Protein AF-A0A950RND6-F1 (afdb_monomer)

Foldseek 3Di:
DDDDDDDDDDDDDDDDDDPPVVVVVVVVPPDPPPPPLPPLDLVSVLVCLVPPVPVVVVVLPPPVCLVVLLVSLLVLLLVLQLVLLLLLLVLVVLDDLLLADPVVSVVCVPPSVVSSVVSSCCSNVVVVVCLVVVLVVVVVVCVVVVHPDDSSSVSNLLSSLSSSLSSVSVVCVVVLSVVLVVCSVVVHDSPVSSVSSVCSVCSSVVSSVVSVVVSVVSVD

Radius of gyration: 26.36 Å; Cα contacts (8 Å, |Δi|>4): 141; chains: 1; bounding box: 75×64×62 Å

pLDDT: mean 85.42, std 13.28, range [48.09, 97.81]

Secondary structure (DSSP, 8-state):
----PPPP-------S--HHHHHHHHHTTS--------TTSHHHHHHHHHH-HHHHHHHHH-HHHHHHHHHHHHHHHHHHHHHHHHHHHHHHHHS-GGGS-HHHHHHHHH-HHHHHHHHHHHHHHHHHHHHHHHHHHHHHHHHHTT----HHHHHHHHHHHHHHHHHHHHHHHHHHHHHHHHHHHTT--HHHHHHHHHHHHHHHHHHHHHHHHHHHHHH-

Nearest PDB structures (foldseek):
  7xge-assembly3_E  TM=3.833E-01  e=5.023E-01  synthetic construct
  6e7e-assembly1_A  TM=3.064E-01  e=8.348E+00  Chlamydia trachomatis

Sequence (220 aa):
MATLSIEPLGQPGSNGQEPVLEALAAEEAADRPEVLADEHSVLGLTELLLKNPRRLDVLGRDTNRQAELIPRFLAIALAGFSIFALVLVLILQSAPEATLPEFLRQAWSGHRAWSAVSLWLAYTLGLVAATGVCLPSFYFYGLLAGVKISVLQVATNILKGKAATAVMLMGILPVYVVFVVGLIVFHAEDTTLQGVLFMGLVLPFWAGLWGVQSIYAGFL

Structure (mmCIF, N/CA/C/O backbone):
data_AF-A0A950RND6-F1
#
_entry.id   AF-A0A950RND6-F1
#
loop_
_atom_site.group_PDB
_atom_site.id
_atom_site.type_symbol
_atom_site.label_atom_id
_atom_site.label_alt_id
_atom_site.label_comp_id
_atom_site.label_asym_id
_atom_site.label_entity_id
_atom_site.label_seq_id
_atom_site.pdbx_PDB_ins_code
_atom_site.Cartn_x
_atom_site.Cartn_y
_atom_site.Cartn_z
_atom_site.occupancy
_atom_site.B_iso_or_equiv
_atom_site.auth_seq_id
_atom_site.auth_comp_id
_atom_site.auth_asym_id
_atom_site.auth_atom_id
_atom_site.pdbx_PDB_model_num
ATOM 1 N N . MET A 1 1 ? -57.325 -37.855 31.634 1.00 48.09 1 MET A N 1
ATOM 2 C CA . MET A 1 1 ? -56.360 -37.799 32.752 1.00 48.09 1 MET A CA 1
ATOM 3 C C . MET A 1 1 ? -55.485 -39.034 32.655 1.00 48.09 1 MET A C 1
ATOM 5 O O . MET A 1 1 ? -55.946 -40.111 32.996 1.00 48.09 1 MET A O 1
ATOM 9 N N . ALA A 1 2 ? -54.293 -38.889 32.080 1.00 49.69 2 ALA A N 1
ATOM 10 C CA . ALA A 1 2 ? -53.315 -39.960 31.927 1.00 49.69 2 ALA A CA 1
ATOM 11 C C . ALA A 1 2 ? -52.031 -39.509 32.629 1.00 49.69 2 ALA A C 1
ATOM 13 O O . ALA A 1 2 ? -51.481 -38.457 32.306 1.00 49.69 2 ALA A O 1
ATOM 14 N N . THR A 1 3 ? -51.627 -40.262 33.645 1.00 61.59 3 THR A N 1
ATOM 15 C CA . THR A 1 3 ? -50.420 -40.067 34.449 1.00 61.59 3 THR A CA 1
ATOM 16 C C . THR A 1 3 ? -49.224 -40.674 33.720 1.00 61.59 3 THR A C 1
ATOM 18 O O . THR A 1 3 ? -49.156 -41.891 33.560 1.00 61.59 3 THR A O 1
ATOM 21 N N . LEU A 1 4 ? -48.300 -39.826 33.265 1.00 57.91 4 LEU A N 1
ATOM 22 C CA . LEU A 1 4 ? -46.998 -40.223 32.725 1.00 57.91 4 LEU A CA 1
ATOM 23 C C . LEU A 1 4 ? -46.011 -40.418 33.883 1.00 57.91 4 LEU A C 1
ATOM 25 O O . LEU A 1 4 ? -45.663 -39.459 34.571 1.00 57.91 4 LEU A O 1
ATOM 29 N N . SER A 1 5 ? -45.587 -41.666 34.091 1.00 62.66 5 SER A N 1
ATOM 30 C CA . SER A 1 5 ? -44.491 -42.043 34.987 1.00 62.66 5 SER A CA 1
ATOM 31 C C . SER A 1 5 ? -43.148 -41.667 34.366 1.00 62.66 5 SER A C 1
ATOM 33 O O . SER A 1 5 ? -42.865 -42.031 33.227 1.00 62.66 5 SER A O 1
ATOM 35 N N . ILE A 1 6 ? -42.324 -40.954 35.131 1.00 68.19 6 ILE A N 1
ATOM 36 C CA . ILE A 1 6 ? -40.924 -40.665 34.814 1.00 68.19 6 ILE A CA 1
ATOM 37 C C . ILE A 1 6 ? -40.077 -41.792 35.413 1.00 68.19 6 ILE A C 1
ATOM 39 O O . ILE A 1 6 ? -40.064 -41.979 36.629 1.00 68.19 6 ILE A O 1
ATOM 43 N N . GLU A 1 7 ? -39.394 -42.538 34.552 1.00 68.94 7 GLU A N 1
ATOM 44 C CA . GLU A 1 7 ? -38.450 -43.598 34.908 1.00 68.94 7 GLU A CA 1
ATOM 45 C C . GLU A 1 7 ? -37.040 -42.999 35.052 1.00 68.94 7 GLU A C 1
ATOM 47 O O . GLU A 1 7 ? -36.571 -42.338 34.118 1.00 68.94 7 GLU A O 1
ATOM 52 N N . PRO A 1 8 ? -36.360 -43.154 36.203 1.00 70.25 8 PRO A N 1
ATOM 53 C CA . PRO A 1 8 ? -35.001 -42.675 36.368 1.00 70.25 8 PRO A CA 1
ATOM 54 C C . PRO A 1 8 ? -33.971 -43.791 36.136 1.00 70.25 8 PRO A C 1
ATOM 56 O O . PRO A 1 8 ? -34.220 -44.961 36.407 1.00 70.25 8 PRO A O 1
ATOM 59 N N . LEU A 1 9 ? -32.763 -43.344 35.785 1.00 55.19 9 LEU A N 1
ATOM 60 C CA . LEU A 1 9 ? -31.466 -44.017 35.934 1.00 55.19 9 LEU A CA 1
ATOM 61 C C . LEU A 1 9 ? -31.067 -45.103 34.923 1.00 55.19 9 LEU A C 1
ATOM 63 O O . LEU A 1 9 ? -31.416 -46.272 35.018 1.00 55.19 9 LEU A O 1
ATOM 67 N N . GLY A 1 10 ? -30.096 -44.711 34.099 1.00 56.78 10 GLY A N 1
ATOM 68 C CA . GLY A 1 10 ? -29.047 -45.590 33.600 1.00 56.78 10 GLY A CA 1
ATOM 69 C C . GLY A 1 10 ? -27.807 -44.764 33.269 1.00 56.78 10 GLY A C 1
ATOM 70 O O . GLY A 1 10 ? -27.663 -44.323 32.136 1.00 56.78 10 GLY A O 1
ATOM 71 N N . GLN A 1 11 ? -26.942 -44.502 34.258 1.00 62.19 11 GLN A N 1
ATOM 72 C CA . GLN A 1 11 ? -25.598 -43.960 34.023 1.00 62.19 11 GLN A CA 1
ATOM 73 C C . GLN A 1 11 ? -24.667 -45.094 33.566 1.00 62.19 11 GLN A C 1
ATOM 75 O O . GLN A 1 11 ? -24.404 -46.000 34.362 1.00 62.19 11 GLN A O 1
ATOM 80 N N . PRO A 1 12 ? -24.11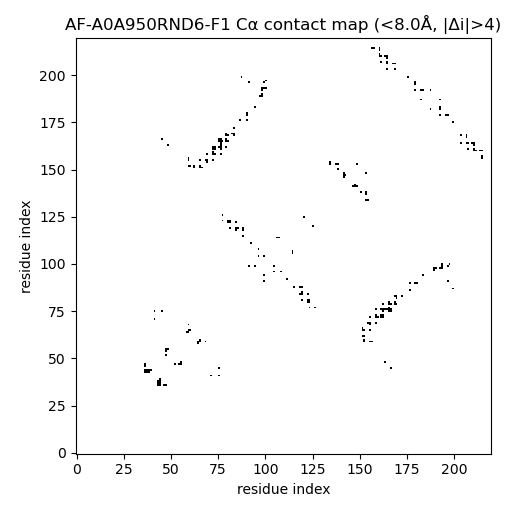8 -45.059 32.339 1.00 55.72 12 PRO A N 1
ATOM 81 C CA . PRO A 1 12 ? -23.059 -45.965 31.942 1.00 55.72 12 PRO A CA 1
ATOM 82 C C . PRO A 1 12 ? -21.700 -45.363 32.319 1.00 55.72 12 PRO A C 1
ATOM 84 O O . PRO A 1 12 ? -21.257 -44.376 31.743 1.00 55.72 12 PRO A O 1
ATOM 87 N N . GLY A 1 13 ? -21.059 -45.991 33.304 1.00 55.31 13 GLY A N 1
ATOM 88 C CA . GLY A 1 13 ? -19.626 -46.299 33.285 1.00 55.31 13 GLY A CA 1
ATOM 89 C C .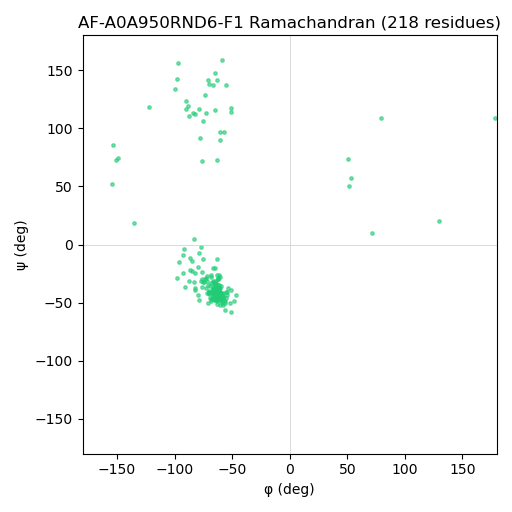 GLY A 1 13 ? -18.658 -45.167 32.947 1.00 55.31 13 GLY A C 1
ATOM 90 O O . GLY A 1 13 ? -18.016 -45.195 31.904 1.00 55.31 13 GLY A O 1
ATOM 91 N N . SER A 1 14 ? -18.463 -44.252 33.894 1.00 64.88 14 SER A N 1
ATOM 92 C CA . SER A 1 14 ? -17.170 -43.590 34.079 1.00 64.88 14 SER A CA 1
ATOM 93 C C . SER A 1 14 ? -16.211 -44.609 34.688 1.00 64.88 14 SER A C 1
ATOM 95 O O . SER A 1 14 ? -16.482 -45.073 35.792 1.00 64.88 14 SER A O 1
ATOM 97 N N . ASN A 1 15 ? -15.174 -45.020 33.952 1.00 61.88 15 ASN A N 1
ATOM 98 C CA . ASN A 1 15 ? -13.874 -45.458 34.479 1.00 61.88 15 ASN A CA 1
ATOM 99 C C . ASN A 1 15 ? -12.963 -45.904 33.322 1.00 61.88 15 ASN A C 1
ATOM 101 O O . ASN A 1 15 ? -13.143 -46.993 32.779 1.00 61.88 15 ASN A O 1
ATOM 105 N N . GLY A 1 16 ? -11.928 -45.110 33.015 1.00 59.44 16 GLY A N 1
ATOM 106 C CA . GLY A 1 16 ? -10.641 -45.714 32.651 1.00 59.44 16 GLY A CA 1
ATOM 107 C C . GLY A 1 16 ? -9.912 -45.275 31.382 1.00 59.44 16 GLY A C 1
ATOM 108 O O . GLY A 1 16 ? -9.066 -46.050 30.943 1.00 59.44 16 GLY A O 1
ATOM 109 N N . GLN A 1 17 ? -10.161 -44.101 30.780 1.00 54.06 17 GLN A N 1
ATOM 110 C CA . GLN A 1 17 ? -9.417 -43.755 29.555 1.00 54.06 17 GLN A CA 1
ATOM 111 C C . GLN A 1 17 ? -9.250 -42.258 29.232 1.00 54.06 17 GLN A C 1
ATOM 113 O O . GLN A 1 17 ? -9.497 -41.862 28.104 1.00 54.06 17 GLN A O 1
ATOM 118 N N . GLU A 1 18 ? -8.769 -41.426 30.167 1.00 56.59 18 GLU A N 1
ATOM 119 C CA . GLU A 1 18 ? -8.351 -40.040 29.838 1.00 56.59 18 GLU A CA 1
ATOM 120 C C . GLU A 1 18 ? -7.014 -39.507 30.428 1.00 56.59 18 GLU A C 1
ATOM 122 O O . GLU A 1 18 ? -6.794 -38.306 30.345 1.00 56.59 18 GLU A O 1
ATOM 127 N N . PRO A 1 19 ? -6.026 -40.286 30.928 1.00 54.91 19 PRO A N 1
ATOM 128 C CA . PRO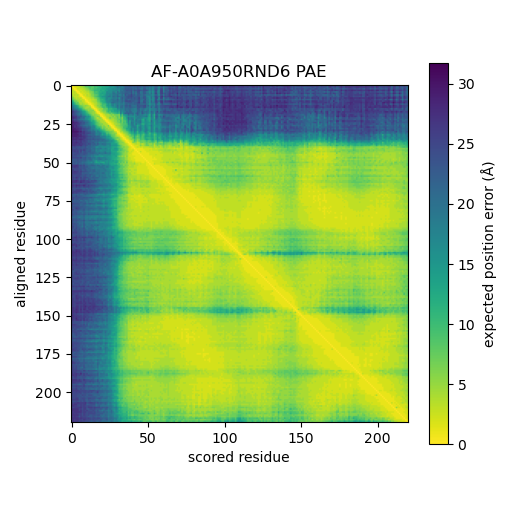 A 1 19 ? -4.777 -39.665 31.403 1.00 54.91 19 PRO A CA 1
ATOM 129 C C . PRO A 1 19 ? -3.789 -39.263 30.285 1.00 54.91 19 PRO A C 1
ATOM 131 O O . PRO A 1 19 ? -2.771 -38.640 30.571 1.00 54.91 19 PRO A O 1
ATOM 134 N N . VAL A 1 20 ? -4.040 -39.619 29.016 1.00 55.12 20 VAL A N 1
ATOM 135 C CA . VAL A 1 20 ? -3.089 -39.368 27.906 1.00 55.12 20 VAL A CA 1
ATOM 136 C C . VAL A 1 20 ? -3.436 -38.110 27.097 1.00 55.12 20 VAL A C 1
ATOM 138 O O . VAL A 1 20 ? -2.530 -37.451 26.592 1.00 55.12 20 VAL A O 1
ATOM 141 N N . LEU A 1 21 ? -4.717 -37.721 27.012 1.00 54.00 21 LEU A N 1
ATOM 142 C CA . LEU A 1 21 ? -5.105 -36.467 26.347 1.00 54.00 21 LEU A CA 1
ATOM 143 C C . LEU A 1 21 ? -4.765 -35.234 27.201 1.00 54.00 21 LEU A C 1
ATOM 145 O O . LEU A 1 21 ? -4.393 -34.196 26.661 1.00 54.00 21 LEU A O 1
ATOM 149 N N . GLU A 1 22 ? -4.826 -35.364 28.527 1.00 54.16 22 GLU A N 1
ATOM 150 C CA . GLU A 1 22 ? -4.510 -34.277 29.460 1.00 54.16 22 GLU A CA 1
ATOM 151 C C . GLU A 1 22 ? -2.998 -33.980 29.513 1.00 54.16 22 GLU A C 1
ATOM 153 O O . GLU A 1 22 ? -2.597 -32.823 29.621 1.00 54.16 22 GLU A O 1
ATOM 158 N N . ALA A 1 23 ? -2.144 -34.993 29.311 1.00 54.69 23 ALA A N 1
ATOM 159 C CA . ALA A 1 23 ? -0.691 -34.818 29.224 1.00 54.69 23 ALA A CA 1
ATOM 160 C C . ALA A 1 23 ? -0.243 -34.106 27.929 1.00 54.69 23 ALA A C 1
ATOM 162 O O . ALA A 1 23 ? 0.683 -33.300 27.970 1.00 54.69 23 ALA A O 1
ATOM 163 N N . LEU A 1 24 ? -0.925 -34.341 26.799 1.00 53.78 24 LEU A N 1
ATOM 164 C CA . LEU A 1 24 ? -0.647 -33.632 25.539 1.00 53.78 24 LEU A CA 1
ATOM 165 C C . LEU A 1 24 ? -1.186 -32.191 25.548 1.00 53.78 24 LEU A C 1
ATOM 167 O O . LEU A 1 24 ? -0.562 -31.306 24.969 1.00 53.78 24 LEU A O 1
ATOM 171 N N . ALA A 1 25 ? -2.297 -31.931 26.246 1.00 55.31 25 ALA A N 1
ATOM 172 C CA . ALA A 1 25 ? -2.820 -30.575 26.432 1.00 55.31 25 ALA A CA 1
ATOM 173 C C . ALA A 1 25 ? -1.975 -29.734 27.413 1.00 55.31 25 ALA A C 1
ATOM 175 O O . ALA A 1 25 ? -1.905 -28.513 27.276 1.00 55.31 25 ALA A O 1
ATOM 176 N N . ALA A 1 26 ? -1.314 -30.372 28.386 1.00 54.12 26 ALA A N 1
ATOM 177 C CA . ALA A 1 26 ? -0.467 -29.692 29.363 1.00 54.12 26 ALA A CA 1
ATOM 178 C C . ALA A 1 26 ? 0.912 -29.283 28.804 1.00 54.12 26 ALA A C 1
ATOM 180 O O . ALA A 1 26 ? 1.434 -28.242 29.203 1.00 54.12 26 ALA A O 1
ATOM 181 N N . GLU A 1 27 ? 1.492 -30.036 27.860 1.00 51.91 27 GLU A N 1
ATOM 182 C CA . GLU A 1 27 ? 2.765 -29.653 27.219 1.00 51.91 27 GLU A CA 1
ATOM 183 C C . GLU A 1 27 ? 2.616 -28.531 26.179 1.00 51.91 27 GLU A C 1
ATOM 185 O O . GLU A 1 27 ? 3.562 -27.777 25.958 1.00 51.91 27 GLU A O 1
ATOM 190 N N . GLU A 1 28 ? 1.435 -28.330 25.586 1.00 53.56 28 GLU A N 1
ATOM 191 C CA . GLU A 1 28 ? 1.217 -27.222 24.640 1.00 53.56 28 GLU A CA 1
ATOM 192 C C . GLU A 1 28 ? 1.079 -25.850 25.339 1.00 53.56 28 GLU A C 1
ATOM 194 O O . GLU A 1 28 ? 1.188 -24.800 24.700 1.00 53.56 28 GLU A O 1
ATOM 199 N N . ALA A 1 29 ? 0.915 -25.849 26.667 1.00 56.06 29 ALA A N 1
ATOM 200 C CA . ALA A 1 29 ? 0.921 -24.657 27.517 1.00 56.06 29 ALA A CA 1
ATOM 201 C C . ALA A 1 29 ? 2.312 -24.313 28.089 1.00 56.06 29 ALA A C 1
ATOM 203 O O . ALA A 1 29 ? 2.466 -23.281 28.748 1.00 56.06 29 ALA A O 1
ATOM 204 N N . ALA A 1 30 ? 3.330 -25.147 27.841 1.00 54.91 30 ALA A N 1
ATOM 205 C CA . ALA A 1 30 ? 4.691 -24.902 28.297 1.00 54.91 30 ALA A CA 1
ATOM 206 C C . ALA A 1 30 ? 5.384 -23.859 27.405 1.00 54.91 30 ALA A C 1
ATOM 208 O O . ALA A 1 30 ? 6.005 -24.166 26.389 1.00 54.91 30 ALA A O 1
ATOM 209 N N . ASP A 1 31 ? 5.252 -22.605 27.830 1.00 53.12 31 ASP A N 1
ATOM 210 C CA . ASP A 1 31 ? 6.318 -21.605 27.781 1.00 53.12 31 ASP A CA 1
ATOM 211 C C . ASP A 1 31 ? 6.962 -21.414 26.399 1.00 53.12 31 ASP A C 1
ATOM 213 O O . ASP A 1 31 ? 8.178 -21.498 26.211 1.00 53.12 31 ASP A O 1
ATOM 217 N N . ARG A 1 32 ? 6.140 -21.078 25.396 1.00 59.78 32 ARG A N 1
ATOM 218 C CA . ARG A 1 32 ? 6.680 -20.193 24.362 1.00 59.78 32 ARG A CA 1
ATOM 219 C C . ARG A 1 32 ? 6.960 -18.891 25.094 1.00 59.78 32 ARG A C 1
ATOM 221 O O . ARG A 1 32 ? 5.976 -18.309 25.551 1.00 59.78 32 ARG A O 1
ATOM 228 N N . PRO A 1 33 ? 8.225 -18.441 25.215 1.00 59.06 33 PRO A N 1
ATOM 229 C CA . PRO A 1 33 ? 8.503 -17.151 25.814 1.00 59.06 33 PRO A CA 1
ATOM 230 C C . PRO A 1 33 ? 7.594 -16.171 25.092 1.00 59.06 33 PRO A C 1
ATOM 232 O O . PRO A 1 33 ? 7.691 -16.026 23.866 1.00 59.06 33 PRO A O 1
ATOM 235 N N . GLU A 1 34 ? 6.636 -15.599 25.824 1.00 61.81 34 GLU A N 1
ATOM 236 C CA . GLU A 1 34 ? 5.863 -14.473 25.343 1.00 61.81 34 GLU A CA 1
ATOM 237 C C . GLU A 1 34 ? 6.910 -13.403 25.101 1.00 61.81 34 GLU A C 1
ATOM 239 O O . GLU A 1 34 ? 7.296 -12.650 25.993 1.00 61.81 34 GLU A O 1
ATOM 244 N N . VAL A 1 35 ? 7.444 -13.382 23.880 1.00 60.72 35 VAL A N 1
ATOM 245 C CA . VAL A 1 35 ? 8.099 -12.216 23.339 1.00 60.72 35 VAL A CA 1
ATOM 246 C C . VAL A 1 35 ? 6.999 -11.179 23.437 1.00 60.72 35 VAL A C 1
ATOM 248 O O . VAL A 1 35 ? 6.062 -11.175 22.634 1.00 60.72 35 VAL A O 1
ATOM 251 N N . LEU A 1 36 ? 7.055 -10.394 24.514 1.00 65.62 36 LEU A N 1
ATOM 252 C CA . LEU A 1 36 ? 6.296 -9.179 24.727 1.00 65.62 36 LEU A CA 1
ATOM 253 C C . LEU A 1 36 ? 6.768 -8.239 23.624 1.00 65.62 36 LEU A C 1
ATOM 255 O O . LEU A 1 36 ? 7.576 -7.342 23.849 1.00 65.62 36 LEU A O 1
ATOM 259 N N . ALA A 1 37 ? 6.343 -8.533 22.393 1.00 65.19 37 ALA A N 1
ATOM 260 C CA . ALA A 1 37 ? 6.462 -7.645 21.267 1.00 65.19 37 ALA A CA 1
ATOM 261 C C . ALA A 1 37 ? 5.868 -6.344 21.772 1.00 65.19 37 ALA A C 1
ATOM 263 O O . ALA A 1 37 ? 4.722 -6.330 22.222 1.00 65.19 37 ALA A O 1
ATOM 264 N N . ASP A 1 38 ? 6.698 -5.308 21.819 1.00 76.94 38 ASP A N 1
ATOM 265 C CA . ASP A 1 38 ? 6.330 -4.040 22.417 1.00 76.94 38 ASP A CA 1
ATOM 266 C C . ASP A 1 38 ? 5.119 -3.479 21.661 1.00 76.94 38 ASP A C 1
ATOM 268 O O . ASP A 1 38 ? 5.245 -2.892 20.584 1.00 76.94 38 ASP A O 1
ATOM 272 N N . GLU A 1 39 ? 3.924 -3.714 22.210 1.00 78.94 39 GLU A N 1
ATOM 273 C CA . GLU A 1 39 ? 2.637 -3.345 21.610 1.00 78.94 39 GLU A CA 1
ATOM 274 C C . GLU A 1 39 ? 2.495 -1.820 21.471 1.00 78.94 39 GLU A C 1
ATOM 276 O O . GLU A 1 39 ? 1.607 -1.329 20.767 1.00 78.94 39 GLU A O 1
ATOM 281 N N . HIS A 1 40 ? 3.382 -1.062 22.125 1.00 82.31 40 HIS A N 1
ATOM 282 C CA . HIS A 1 40 ? 3.442 0.392 22.058 1.00 82.31 40 HIS A CA 1
ATOM 283 C C . HIS A 1 40 ? 4.297 0.895 20.884 1.00 82.31 40 HIS A C 1
ATOM 285 O O . HIS A 1 40 ? 4.228 2.076 20.528 1.00 82.31 40 HIS A O 1
ATOM 291 N N . SER A 1 41 ? 5.057 0.015 20.229 1.00 89.00 41 SER A N 1
ATOM 292 C CA . SER A 1 41 ? 5.912 0.361 19.096 1.00 89.00 41 SER A CA 1
ATOM 293 C C . SER A 1 41 ? 5.248 0.056 17.750 1.00 89.00 41 SER A C 1
ATOM 295 O O . SER A 1 41 ? 4.588 -0.964 17.558 1.00 89.00 41 SER A O 1
ATOM 297 N N . VAL A 1 42 ? 5.470 0.928 16.762 1.00 88.94 42 VAL A N 1
ATOM 298 C CA . VAL A 1 42 ? 4.997 0.750 15.373 1.00 88.94 42 VAL A CA 1
ATOM 299 C C . VAL A 1 42 ? 5.573 -0.527 14.746 1.00 88.94 42 VAL A C 1
ATOM 301 O O . VAL A 1 42 ? 4.887 -1.230 13.999 1.00 88.94 42 VAL A O 1
ATOM 304 N N . LEU A 1 43 ? 6.825 -0.853 15.084 1.00 87.81 43 LEU A N 1
ATOM 305 C CA . LEU A 1 43 ? 7.481 -2.079 14.631 1.00 87.81 43 LEU A CA 1
ATOM 306 C C . LEU A 1 43 ? 6.875 -3.310 15.306 1.00 87.81 43 LEU A C 1
ATOM 308 O O . LEU A 1 43 ? 6.605 -4.287 14.616 1.00 87.81 43 LEU A O 1
ATOM 312 N N . GLY A 1 44 ? 6.570 -3.226 16.606 1.00 88.56 44 GLY A N 1
ATOM 313 C CA . GLY A 1 44 ? 5.870 -4.286 17.335 1.00 88.56 44 GLY A CA 1
ATOM 314 C C . GLY A 1 44 ? 4.479 -4.554 16.761 1.00 88.56 44 GLY A C 1
ATOM 315 O O . GLY A 1 44 ? 4.100 -5.705 16.573 1.00 88.56 44 GLY A O 1
ATOM 316 N N . LEU A 1 45 ? 3.747 -3.507 16.364 1.00 88.12 45 LEU A N 1
ATOM 317 C CA . LEU A 1 45 ? 2.446 -3.651 15.704 1.00 88.12 45 LEU A CA 1
ATOM 318 C C . LEU A 1 45 ? 2.558 -4.292 14.311 1.00 88.12 45 LEU A C 1
ATOM 320 O O . LEU A 1 45 ? 1.714 -5.100 13.930 1.00 88.12 45 LEU A O 1
ATOM 324 N N . THR A 1 46 ? 3.602 -3.943 13.553 1.00 89.38 46 THR A N 1
ATOM 325 C CA . THR A 1 46 ? 3.884 -4.538 12.236 1.00 89.38 46 THR A CA 1
ATOM 326 C C . THR A 1 46 ? 4.264 -6.012 12.377 1.00 89.38 46 THR A C 1
ATOM 328 O O . THR A 1 46 ? 3.764 -6.861 11.640 1.00 89.38 46 THR A O 1
ATOM 331 N N . GLU A 1 47 ? 5.101 -6.334 13.362 1.00 91.75 47 GLU A N 1
ATOM 332 C CA . GLU A 1 47 ? 5.453 -7.705 13.718 1.00 91.75 47 GLU A CA 1
ATOM 333 C C . GLU A 1 47 ? 4.218 -8.498 14.151 1.00 91.75 47 GLU A C 1
ATOM 335 O O . GLU A 1 47 ? 4.022 -9.620 13.687 1.00 91.75 47 GLU A O 1
ATOM 340 N N . LEU A 1 48 ? 3.349 -7.910 14.977 1.00 89.31 48 LEU A N 1
ATOM 341 C CA . LEU A 1 48 ? 2.101 -8.533 15.410 1.00 89.31 48 LEU A CA 1
ATOM 342 C C . LEU A 1 48 ? 1.167 -8.797 14.223 1.00 89.31 48 LEU A C 1
ATOM 344 O O . LEU A 1 48 ? 0.568 -9.869 14.140 1.00 89.31 48 LEU A O 1
ATOM 348 N N . LEU A 1 49 ? 1.085 -7.854 13.279 1.00 88.00 49 LEU A N 1
ATOM 349 C CA . LEU A 1 49 ? 0.296 -7.991 12.055 1.00 88.00 49 LEU A CA 1
ATOM 350 C C . LEU A 1 49 ? 0.791 -9.160 11.190 1.00 88.00 49 LEU A C 1
ATOM 352 O O . LEU A 1 49 ? -0.026 -9.874 10.614 1.00 88.00 49 LEU A O 1
ATOM 356 N N . LEU A 1 50 ? 2.108 -9.378 11.139 1.00 88.75 50 LEU A N 1
ATOM 357 C CA . LEU A 1 50 ? 2.732 -10.469 10.387 1.00 88.75 50 LEU A CA 1
ATOM 358 C C . LEU A 1 50 ? 2.667 -11.823 11.106 1.00 88.75 50 LEU A C 1
ATOM 360 O O . LEU A 1 50 ? 2.405 -12.840 10.468 1.00 88.75 50 LEU A O 1
ATOM 364 N N . LYS A 1 51 ? 2.934 -11.859 12.415 1.00 91.12 51 LYS A N 1
ATOM 365 C CA . LYS A 1 51 ? 3.092 -13.108 13.178 1.00 91.12 51 LYS A CA 1
ATOM 366 C C . LYS A 1 51 ? 1.792 -13.618 13.793 1.00 91.12 51 LYS A C 1
ATOM 368 O O . LYS A 1 51 ? 1.611 -14.829 13.886 1.00 91.12 51 LYS A O 1
ATOM 373 N N . ASN A 1 52 ? 0.911 -12.733 14.264 1.00 89.88 52 ASN A N 1
ATOM 374 C CA . ASN A 1 52 ? -0.292 -13.135 14.996 1.00 89.88 52 ASN A CA 1
ATOM 375 C C . ASN A 1 52 ? -1.468 -12.158 14.781 1.00 89.88 52 ASN A C 1
ATOM 377 O O . ASN A 1 52 ? -1.841 -11.407 15.691 1.00 89.88 52 ASN A O 1
ATOM 381 N N . PRO A 1 53 ? -2.114 -12.191 13.598 1.00 87.00 53 PRO A N 1
ATOM 382 C CA . PRO A 1 53 ? -3.218 -11.286 13.278 1.00 87.00 53 PRO A CA 1
ATOM 383 C C . PRO A 1 53 ? -4.427 -11.448 14.214 1.00 87.00 53 PRO A C 1
ATOM 385 O O . PRO A 1 53 ? -5.148 -10.474 14.436 1.00 87.00 53 PRO A O 1
ATOM 388 N N . ARG A 1 54 ? -4.612 -12.636 14.815 1.00 88.06 54 ARG A N 1
ATOM 389 C CA . ARG A 1 54 ? -5.685 -12.911 15.787 1.00 88.06 54 ARG A CA 1
ATOM 390 C C . ARG A 1 54 ? -5.507 -12.116 17.079 1.00 88.06 54 ARG A C 1
ATOM 392 O O . ARG A 1 54 ? -6.476 -11.572 17.598 1.00 88.06 54 ARG A O 1
ATOM 399 N N . ARG A 1 55 ? -4.277 -11.998 17.593 1.00 88.88 55 ARG A N 1
ATOM 400 C CA . ARG A 1 55 ? -4.000 -11.171 18.784 1.00 88.88 55 ARG A CA 1
ATOM 401 C C . ARG A 1 55 ? -4.315 -9.697 18.516 1.00 88.88 55 ARG A C 1
ATOM 403 O O . ARG A 1 55 ? -4.851 -9.019 19.386 1.00 88.88 55 ARG A O 1
ATOM 410 N N . LEU A 1 56 ? -4.080 -9.229 17.291 1.00 88.12 56 LEU A N 1
ATOM 411 C CA . LEU A 1 56 ? -4.462 -7.882 16.872 1.00 88.12 56 LEU A CA 1
ATOM 412 C C . LEU A 1 56 ? -5.992 -7.689 16.815 1.00 88.12 56 LEU A C 1
ATOM 414 O O . LEU A 1 56 ? -6.462 -6.593 17.102 1.00 88.12 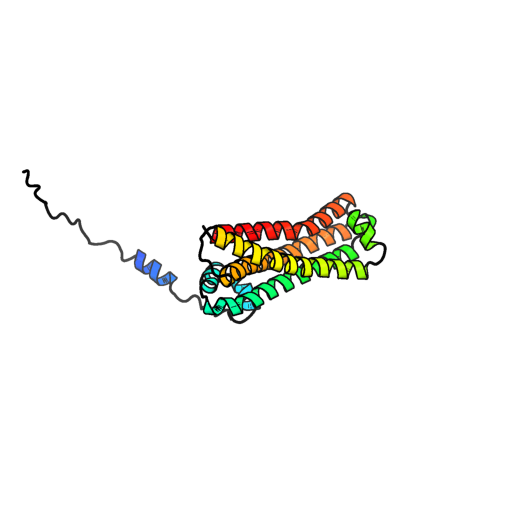56 LEU A O 1
ATOM 418 N N . ASP A 1 57 ? -6.777 -8.725 16.482 1.00 87.50 57 ASP A N 1
ATOM 419 C CA . ASP A 1 57 ? -8.251 -8.669 16.574 1.00 87.50 57 ASP A CA 1
ATOM 420 C C . ASP A 1 57 ? -8.734 -8.528 18.016 1.00 87.50 57 ASP A C 1
ATOM 422 O O . ASP A 1 57 ? -9.640 -7.742 18.291 1.00 87.50 57 ASP A O 1
ATOM 426 N N . VAL A 1 58 ? -8.113 -9.257 18.948 1.00 89.31 58 VAL A N 1
ATOM 427 C CA . VAL A 1 58 ? -8.415 -9.129 20.381 1.00 89.31 58 VAL A CA 1
ATOM 428 C C . VAL A 1 58 ? -8.095 -7.714 20.859 1.00 89.31 58 VAL A C 1
ATOM 430 O O . VAL A 1 58 ? -8.935 -7.079 21.493 1.00 89.31 58 VAL A O 1
ATOM 433 N N . LEU A 1 59 ? -6.930 -7.187 20.480 1.00 88.38 59 LEU A N 1
ATOM 434 C CA . LEU A 1 59 ? -6.506 -5.838 20.844 1.00 88.38 59 LEU A CA 1
ATOM 435 C C . LEU A 1 59 ? -7.418 -4.754 20.243 1.00 88.38 59 LEU A C 1
ATOM 437 O O . LEU A 1 59 ? -7.732 -3.768 20.903 1.00 88.38 59 LEU A O 1
ATOM 441 N N . GLY A 1 60 ? -7.894 -4.958 19.012 1.00 85.94 60 GLY A N 1
ATOM 442 C CA . GLY A 1 60 ? -8.831 -4.054 18.344 1.00 85.94 60 GLY A CA 1
ATOM 443 C C . GLY A 1 60 ? -10.220 -4.002 18.989 1.00 85.94 60 GLY A C 1
ATOM 444 O O . GLY A 1 60 ? -10.943 -3.025 18.786 1.00 85.94 60 GLY A O 1
ATOM 445 N N . ARG A 1 61 ? -10.603 -5.011 19.784 1.00 87.00 61 ARG A N 1
ATOM 446 C CA . ARG A 1 61 ? -11.874 -5.023 20.535 1.00 87.00 61 ARG A CA 1
ATOM 447 C C . ARG A 1 61 ? -11.818 -4.193 21.820 1.00 87.00 61 ARG A C 1
ATOM 449 O O . ARG A 1 61 ? -12.872 -3.785 22.306 1.00 87.00 61 ARG A O 1
ATOM 456 N N . ASP A 1 62 ? -10.629 -3.897 22.345 1.00 91.00 62 ASP A N 1
ATOM 457 C CA . ASP A 1 62 ? -10.478 -3.036 23.518 1.00 91.00 62 ASP A CA 1
ATOM 458 C C . ASP A 1 62 ? -10.692 -1.561 23.141 1.00 91.00 62 ASP A C 1
ATOM 460 O O . ASP A 1 62 ? -9.851 -0.909 22.517 1.00 91.00 62 ASP A O 1
ATOM 464 N N . THR A 1 63 ? -11.843 -1.020 23.543 1.00 89.38 63 THR A N 1
ATOM 465 C CA . THR A 1 63 ? -12.259 0.353 23.213 1.00 89.38 63 THR A CA 1
ATOM 466 C C . THR A 1 63 ? -11.301 1.401 23.785 1.00 89.38 63 THR A C 1
ATOM 468 O O . THR A 1 63 ? -11.117 2.450 23.166 1.00 89.38 63 THR A O 1
ATOM 471 N N . ASN A 1 64 ? -10.637 1.115 24.911 1.00 92.19 64 ASN A N 1
ATOM 472 C CA . ASN A 1 64 ? -9.720 2.065 25.543 1.00 92.19 64 ASN A CA 1
ATOM 473 C C . ASN A 1 64 ? -8.423 2.239 24.740 1.00 92.19 64 ASN A C 1
ATOM 475 O O . ASN A 1 64 ? -7.817 3.309 24.784 1.00 92.19 64 ASN A O 1
ATOM 479 N N . ARG A 1 65 ? -8.011 1.218 23.973 1.00 89.94 65 ARG A N 1
ATOM 480 C CA . ARG A 1 65 ? -6.769 1.242 23.178 1.00 89.94 65 ARG A CA 1
ATOM 481 C C . ARG A 1 65 ? -6.987 1.652 21.717 1.00 89.94 65 ARG A C 1
ATOM 483 O O . ARG A 1 65 ? -6.033 2.044 21.050 1.00 89.94 65 ARG A O 1
ATOM 490 N N . GLN A 1 66 ? -8.225 1.643 21.208 1.00 91.38 66 GLN A N 1
ATOM 491 C CA . GLN A 1 66 ? -8.527 1.994 19.806 1.00 91.38 66 GLN A CA 1
ATOM 492 C C . GLN A 1 66 ? -8.008 3.382 19.394 1.00 91.38 66 GLN A C 1
ATOM 494 O O . GLN A 1 66 ? -7.456 3.532 18.303 1.00 91.38 66 GLN A O 1
ATOM 499 N N . ALA A 1 67 ? -8.131 4.388 20.266 1.00 90.38 67 ALA A N 1
ATOM 500 C CA . ALA A 1 67 ? -7.667 5.748 19.977 1.00 90.38 67 ALA A CA 1
ATOM 501 C C . ALA A 1 67 ? -6.144 5.827 19.746 1.00 90.38 67 ALA A C 1
ATOM 503 O O . ALA A 1 67 ? -5.682 6.654 18.962 1.00 90.38 67 ALA A O 1
ATOM 504 N N . GLU A 1 68 ? -5.373 4.941 20.381 1.00 91.75 68 GLU A N 1
ATOM 505 C CA . GLU A 1 68 ? -3.916 4.849 20.243 1.00 91.75 68 GLU A CA 1
ATOM 506 C C . GLU A 1 68 ? -3.504 4.028 19.006 1.00 91.75 68 GLU A C 1
ATOM 508 O O . GLU A 1 68 ? -2.501 4.322 18.353 1.00 91.75 68 GLU A O 1
ATOM 513 N N . LEU A 1 69 ? -4.302 3.021 18.635 1.00 91.06 69 LEU A N 1
ATOM 514 C CA . LEU A 1 69 ? -4.040 2.146 17.487 1.00 91.06 69 LEU A CA 1
ATOM 515 C C . LEU A 1 69 ? -4.268 2.838 16.136 1.00 91.06 69 LEU A C 1
ATOM 517 O O . LEU A 1 69 ? -3.505 2.615 15.195 1.00 91.06 69 LEU A O 1
ATOM 521 N N . ILE A 1 70 ? -5.290 3.694 16.035 1.00 92.31 70 ILE A N 1
ATOM 522 C CA . ILE A 1 70 ? -5.647 4.441 14.815 1.00 92.31 70 ILE A CA 1
ATOM 523 C C . ILE A 1 70 ? -4.442 5.183 14.200 1.00 92.31 70 ILE A C 1
ATOM 525 O O . ILE A 1 70 ? -4.109 4.904 13.042 1.00 92.31 70 ILE A O 1
ATOM 529 N N . PRO A 1 71 ? -3.745 6.089 14.917 1.00 92.25 71 PRO A N 1
ATOM 530 C CA . PRO A 1 71 ? -2.615 6.815 14.342 1.00 92.25 71 PRO A CA 1
ATOM 531 C C . PRO A 1 71 ? -1.447 5.888 13.985 1.00 92.25 71 PRO A C 1
ATOM 533 O O . PRO A 1 71 ? -0.756 6.142 13.000 1.00 92.25 71 PRO A O 1
ATOM 536 N N . ARG A 1 72 ? -1.249 4.783 14.720 1.00 93.50 72 ARG A N 1
ATOM 537 C CA . ARG A 1 72 ? -0.191 3.802 14.429 1.00 93.50 72 ARG A CA 1
ATOM 538 C C . ARG A 1 72 ? -0.452 3.042 13.135 1.00 93.50 72 ARG A C 1
ATOM 540 O O . ARG A 1 72 ? 0.433 2.978 12.285 1.00 93.50 72 ARG A O 1
ATOM 547 N N . PHE A 1 73 ? -1.659 2.514 12.941 1.00 94.19 73 PHE A N 1
ATOM 548 C CA . PHE A 1 73 ? -2.019 1.851 11.686 1.00 94.19 73 PHE A CA 1
ATOM 549 C C . PHE A 1 73 ? -1.949 2.804 10.497 1.00 94.19 73 PHE A C 1
ATOM 551 O O . PHE A 1 73 ? -1.463 2.426 9.430 1.00 94.19 73 PHE A O 1
ATOM 558 N N . LEU A 1 74 ? -2.390 4.049 10.688 1.00 92.62 74 LEU A N 1
ATOM 559 C CA . LEU A 1 74 ? -2.277 5.078 9.664 1.00 92.62 74 LEU A CA 1
ATOM 560 C C . LEU A 1 74 ? -0.809 5.361 9.316 1.00 92.62 74 LEU A C 1
ATOM 562 O O . LEU A 1 74 ? -0.484 5.444 8.134 1.00 92.62 74 LEU A O 1
ATOM 566 N N . ALA A 1 75 ? 0.075 5.457 10.313 1.00 94.31 75 ALA A N 1
ATOM 567 C CA . ALA A 1 75 ? 1.506 5.650 10.097 1.00 94.31 75 ALA A CA 1
ATOM 568 C C . ALA A 1 75 ? 2.137 4.480 9.322 1.00 94.31 75 ALA A C 1
ATOM 570 O O . ALA A 1 75 ? 2.866 4.721 8.361 1.00 94.31 75 ALA A O 1
ATOM 571 N N . ILE A 1 76 ? 1.809 3.229 9.675 1.00 94.31 76 ILE A N 1
ATOM 572 C CA . ILE A 1 76 ? 2.279 2.029 8.954 1.00 94.31 76 ILE A CA 1
ATOM 573 C C . ILE A 1 76 ? 1.808 2.062 7.500 1.00 94.31 76 ILE A C 1
ATOM 575 O O . ILE A 1 76 ? 2.608 1.863 6.584 1.00 94.31 76 ILE A O 1
ATOM 579 N N . ALA A 1 77 ? 0.523 2.354 7.279 1.00 93.88 77 ALA A N 1
ATOM 580 C CA . ALA A 1 77 ? -0.038 2.444 5.940 1.00 93.88 77 ALA A CA 1
ATOM 581 C C . ALA A 1 77 ? 0.664 3.539 5.119 1.00 93.88 77 ALA A C 1
ATOM 583 O O . ALA A 1 77 ? 1.173 3.264 4.035 1.00 93.88 77 ALA A O 1
ATOM 584 N N . LEU A 1 78 ? 0.757 4.763 5.648 1.00 94.50 78 LEU A N 1
ATOM 585 C CA . LEU A 1 78 ? 1.412 5.883 4.967 1.00 94.50 78 LEU A CA 1
ATOM 586 C C . LEU A 1 78 ? 2.882 5.598 4.655 1.00 94.50 78 LEU A C 1
ATOM 588 O O . LEU A 1 78 ? 3.324 5.906 3.549 1.00 94.50 78 LEU A O 1
ATOM 592 N N . ALA A 1 79 ? 3.624 4.991 5.583 1.00 95.25 79 ALA A N 1
ATOM 593 C CA . ALA A 1 79 ? 5.019 4.620 5.368 1.00 95.25 79 ALA A CA 1
ATOM 594 C C . ALA A 1 79 ? 5.159 3.579 4.246 1.00 95.25 79 ALA A C 1
ATOM 596 O O . ALA A 1 79 ? 5.938 3.788 3.316 1.00 95.25 79 ALA A O 1
ATOM 597 N N . GLY A 1 80 ? 4.365 2.502 4.277 1.00 93.88 80 GLY A N 1
ATOM 598 C CA . GLY A 1 80 ? 4.408 1.456 3.251 1.00 93.88 80 GLY A CA 1
ATOM 599 C C . GLY A 1 80 ? 4.015 1.966 1.862 1.00 93.88 80 GLY A C 1
ATOM 600 O O . GLY A 1 80 ? 4.746 1.744 0.898 1.00 93.88 80 GLY A O 1
ATOM 601 N N . PHE A 1 81 ? 2.920 2.727 1.754 1.00 94.19 81 PHE A N 1
ATOM 602 C CA . PHE A 1 81 ? 2.505 3.329 0.481 1.00 94.19 81 PHE A CA 1
ATOM 603 C C . PHE A 1 81 ? 3.500 4.384 -0.024 1.00 94.19 81 PHE A C 1
ATOM 605 O O . PHE A 1 81 ? 3.721 4.477 -1.230 1.00 94.19 81 PHE A O 1
ATOM 612 N N . SER A 1 82 ? 4.139 5.147 0.871 1.00 95.50 82 SER A N 1
ATOM 613 C CA . SER A 1 82 ? 5.181 6.110 0.490 1.00 95.50 82 SER A CA 1
ATOM 614 C C . SER A 1 82 ? 6.410 5.413 -0.078 1.00 95.50 82 SER A C 1
ATOM 616 O O . SER A 1 82 ? 6.901 5.821 -1.127 1.00 95.50 82 SER A O 1
ATOM 618 N N . ILE A 1 83 ? 6.889 4.355 0.582 1.00 95.94 83 ILE A N 1
ATOM 619 C CA . ILE A 1 83 ? 8.045 3.576 0.121 1.00 95.94 83 ILE A CA 1
ATOM 620 C C . ILE A 1 83 ? 7.730 2.908 -1.218 1.00 95.94 83 ILE A C 1
ATOM 622 O O . ILE A 1 83 ? 8.526 3.008 -2.149 1.00 95.94 83 ILE A O 1
ATOM 626 N N . PHE A 1 84 ? 6.542 2.315 -1.354 1.00 95.50 84 PHE A N 1
ATOM 627 C CA . PHE A 1 84 ? 6.072 1.758 -2.620 1.00 95.50 84 PHE A CA 1
ATOM 628 C C . PHE A 1 84 ? 6.073 2.803 -3.747 1.00 95.50 84 PHE A C 1
ATOM 630 O O . PHE A 1 84 ? 6.644 2.568 -4.812 1.00 95.50 84 PHE A O 1
ATOM 637 N N . ALA A 1 85 ? 5.483 3.978 -3.509 1.00 95.06 85 ALA A N 1
ATOM 638 C CA . ALA A 1 85 ? 5.418 5.044 -4.503 1.00 95.06 85 ALA A CA 1
ATOM 639 C C . ALA A 1 85 ? 6.807 5.597 -4.865 1.00 95.06 85 ALA A C 1
ATOM 641 O O . ALA A 1 85 ? 7.064 5.852 -6.039 1.00 95.06 85 ALA A O 1
ATOM 642 N N . LEU A 1 86 ? 7.722 5.730 -3.897 1.00 96.25 86 LEU A N 1
ATOM 643 C CA . LEU A 1 86 ? 9.111 6.124 -4.158 1.00 96.25 86 LEU A CA 1
ATOM 644 C C . LEU A 1 86 ? 9.834 5.104 -5.039 1.00 96.25 86 LEU A C 1
ATOM 646 O O . LEU A 1 86 ? 10.479 5.484 -6.013 1.00 96.25 86 LEU A O 1
ATOM 650 N N . VAL A 1 87 ? 9.697 3.813 -4.740 1.00 96.56 87 VAL A N 1
ATOM 651 C CA . VAL A 1 87 ? 10.290 2.749 -5.559 1.00 96.56 87 VAL A CA 1
ATOM 652 C C . VAL A 1 87 ? 9.715 2.762 -6.973 1.00 96.56 87 VAL A C 1
ATOM 654 O O . VAL A 1 87 ? 10.466 2.659 -7.940 1.00 96.56 87 VAL A O 1
ATOM 657 N N . LEU A 1 88 ? 8.404 2.960 -7.115 1.00 95.06 88 LEU A N 1
ATOM 658 C CA . LEU A 1 88 ? 7.771 3.074 -8.425 1.00 95.06 88 LEU A CA 1
ATOM 659 C C . LEU A 1 88 ? 8.287 4.290 -9.208 1.00 95.06 88 LEU A C 1
ATOM 661 O O . LEU A 1 88 ? 8.587 4.169 -10.391 1.00 95.06 88 LEU A O 1
ATOM 665 N N . VAL A 1 89 ? 8.451 5.443 -8.553 1.00 95.31 89 VAL A N 1
ATOM 666 C CA . VAL A 1 89 ? 9.069 6.637 -9.150 1.00 95.31 89 VAL A CA 1
ATOM 667 C C . VAL A 1 89 ? 10.489 6.341 -9.633 1.00 95.31 89 VAL A C 1
ATOM 669 O O . VAL A 1 89 ? 10.831 6.720 -10.751 1.00 95.31 89 VAL A O 1
ATOM 672 N N . LEU A 1 90 ? 11.303 5.653 -8.828 1.00 95.62 90 LEU A N 1
ATOM 673 C CA . LEU A 1 90 ? 12.672 5.287 -9.204 1.00 95.62 90 LEU A CA 1
ATOM 674 C C . LEU A 1 90 ? 12.695 4.355 -10.421 1.00 95.62 90 LEU A C 1
ATOM 676 O O . LEU A 1 90 ? 13.490 4.565 -11.334 1.00 95.62 90 LEU A O 1
ATOM 680 N N . ILE A 1 91 ? 11.787 3.377 -10.472 1.00 95.06 91 ILE A N 1
ATOM 681 C CA . ILE A 1 91 ? 11.615 2.489 -11.629 1.00 95.06 91 ILE A CA 1
ATOM 682 C C . ILE A 1 91 ? 11.200 3.285 -12.877 1.00 95.06 91 ILE A C 1
ATOM 684 O O . ILE A 1 91 ? 11.748 3.081 -13.956 1.00 95.06 91 ILE A O 1
ATOM 688 N N . LEU A 1 92 ? 10.258 4.223 -12.752 1.00 93.75 92 LEU A N 1
ATOM 689 C CA . LEU A 1 92 ? 9.818 5.057 -13.877 1.00 93.75 92 LEU A CA 1
ATOM 690 C C . LEU A 1 92 ? 10.904 6.039 -14.346 1.00 93.75 92 LEU A C 1
ATOM 692 O O . LEU A 1 92 ? 10.897 6.452 -15.502 1.00 93.75 92 LEU A O 1
ATOM 696 N N . GLN A 1 93 ? 11.830 6.429 -13.468 1.00 93.94 93 GLN A N 1
ATOM 697 C CA . GLN A 1 93 ? 12.985 7.252 -13.833 1.00 93.94 93 GLN A CA 1
ATOM 698 C C . GLN A 1 93 ? 14.076 6.459 -14.559 1.00 93.94 93 GLN A C 1
ATOM 700 O O . GLN A 1 93 ? 14.790 7.050 -15.372 1.00 93.94 93 GLN A O 1
ATOM 705 N N . SER A 1 94 ? 14.216 5.162 -14.271 1.00 93.75 94 SER A N 1
ATOM 706 C CA . SER A 1 94 ? 15.182 4.288 -14.945 1.00 93.75 94 SER A CA 1
ATOM 707 C C . SER A 1 94 ? 14.644 3.677 -16.242 1.00 93.75 94 SER A C 1
ATOM 709 O O . SER A 1 94 ? 15.437 3.298 -17.103 1.00 93.75 94 SER A O 1
ATOM 711 N N . ALA A 1 95 ? 13.322 3.603 -16.408 1.00 94.12 95 ALA A N 1
ATOM 712 C CA . ALA A 1 95 ? 12.689 3.094 -17.618 1.00 94.12 95 ALA A CA 1
ATOM 713 C C . ALA A 1 95 ? 12.850 4.061 -18.817 1.00 94.12 95 ALA A C 1
ATOM 715 O O . ALA A 1 95 ? 12.721 5.280 -18.657 1.00 94.12 95 ALA A O 1
ATOM 716 N N . PRO A 1 96 ? 13.077 3.551 -20.044 1.00 92.00 96 PRO A N 1
ATOM 717 C CA . PRO A 1 96 ? 13.072 4.373 -21.253 1.00 92.00 96 PRO A CA 1
ATOM 718 C C . PRO A 1 96 ? 11.695 5.002 -21.510 1.00 92.00 96 PRO A C 1
ATOM 720 O O . PRO A 1 96 ? 10.666 4.341 -21.366 1.00 92.00 96 PRO A O 1
ATOM 723 N N . GLU A 1 97 ? 11.653 6.255 -21.976 1.00 91.56 97 GLU A N 1
ATOM 724 C CA . GLU A 1 97 ? 10.391 6.992 -22.198 1.00 91.56 97 GLU A CA 1
ATOM 725 C C . GLU A 1 97 ? 9.449 6.321 -23.212 1.00 91.56 97 GLU A C 1
ATOM 727 O O . GLU A 1 97 ? 8.224 6.447 -23.111 1.00 91.56 97 GLU A O 1
ATOM 732 N N . ALA A 1 98 ? 10.012 5.566 -24.161 1.00 92.25 98 ALA A N 1
ATOM 733 C CA . ALA A 1 98 ? 9.262 4.783 -25.141 1.00 92.25 98 ALA A CA 1
ATOM 734 C C . ALA A 1 98 ? 8.407 3.678 -24.492 1.00 92.25 98 ALA A C 1
ATOM 736 O O . ALA A 1 98 ? 7.357 3.330 -25.021 1.00 92.25 98 ALA A O 1
ATOM 737 N N . THR A 1 99 ? 8.800 3.190 -23.313 1.00 93.62 99 THR A N 1
ATOM 738 C CA . THR A 1 99 ? 8.114 2.094 -22.602 1.00 93.62 99 THR A CA 1
ATOM 739 C C . THR A 1 99 ? 7.057 2.575 -21.609 1.00 93.62 99 THR A C 1
ATOM 741 O O . THR A 1 99 ? 6.275 1.783 -21.083 1.00 93.62 99 THR A O 1
ATOM 744 N N . LEU A 1 100 ? 6.991 3.888 -21.362 1.00 92.88 100 LEU A N 1
ATOM 745 C CA . LEU A 1 100 ? 5.963 4.476 -20.510 1.00 92.88 100 LEU A CA 1
ATOM 746 C C . LEU A 1 100 ? 4.598 4.415 -21.210 1.00 92.88 100 LEU A C 1
ATOM 748 O O . LEU A 1 100 ? 4.515 4.732 -22.404 1.00 92.88 100 LEU A O 1
ATOM 752 N N . PRO A 1 101 ? 3.514 4.081 -20.485 1.00 90.38 101 PRO A N 1
ATOM 753 C CA . PRO A 1 101 ? 2.175 4.114 -21.053 1.00 90.38 101 PRO A CA 1
ATOM 754 C C . PRO A 1 101 ? 1.782 5.552 -21.419 1.00 90.38 101 PRO A C 1
ATOM 756 O O . PRO A 1 101 ? 2.193 6.508 -20.760 1.00 90.38 101 PRO A O 1
ATOM 759 N N . GLU A 1 102 ? 0.979 5.710 -22.472 1.00 90.12 102 GLU A N 1
ATOM 760 C CA . GLU A 1 102 ? 0.744 7.005 -23.136 1.00 90.12 102 GLU A CA 1
ATOM 761 C C . GLU A 1 102 ? 0.262 8.111 -22.186 1.00 90.12 102 GLU A C 1
ATOM 763 O O . GLU A 1 102 ? 0.762 9.236 -22.241 1.00 90.12 102 GLU A O 1
ATOM 768 N N . PHE A 1 103 ? -0.636 7.777 -21.253 1.00 89.44 103 PHE A N 1
ATOM 769 C CA . PHE A 1 103 ? -1.163 8.723 -20.265 1.00 89.44 103 PHE A CA 1
ATOM 770 C C . PHE A 1 103 ? -0.085 9.255 -19.307 1.00 89.44 103 PHE A C 1
ATOM 772 O O . PHE A 1 103 ? -0.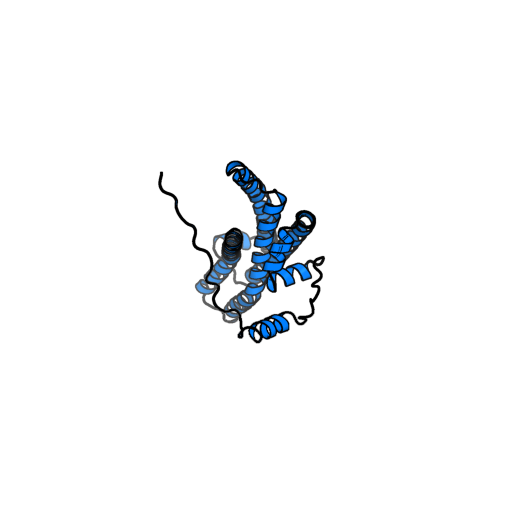141 10.408 -18.883 1.00 89.44 103 PHE A O 1
ATOM 779 N N . LEU A 1 104 ? 0.916 8.431 -18.977 1.00 90.19 104 LEU A N 1
ATOM 780 C CA . LEU A 1 104 ? 2.059 8.835 -18.158 1.00 90.19 104 LEU A CA 1
ATOM 781 C C . LEU A 1 104 ? 3.105 9.551 -19.000 1.00 90.19 104 LEU A C 1
ATOM 783 O O . LEU A 1 104 ? 3.677 10.528 -18.528 1.00 90.19 104 LEU A O 1
ATOM 787 N N . ARG A 1 105 ? 3.330 9.115 -20.244 1.00 91.56 105 ARG A N 1
ATOM 788 C CA . ARG A 1 105 ? 4.340 9.692 -21.140 1.00 91.56 105 ARG A CA 1
ATOM 789 C C . ARG A 1 105 ? 4.153 11.200 -21.305 1.00 91.56 105 ARG A C 1
ATOM 791 O O . ARG A 1 105 ? 5.128 11.941 -21.204 1.00 91.56 105 ARG A O 1
ATOM 798 N N . GLN A 1 106 ? 2.912 11.659 -21.485 1.00 88.75 106 GLN A N 1
ATOM 799 C CA . GLN A 1 106 ? 2.611 13.087 -21.626 1.00 88.75 106 GLN A CA 1
ATOM 800 C C . GLN A 1 106 ? 2.903 13.883 -20.346 1.00 88.75 106 GLN A C 1
ATOM 802 O O . GLN A 1 106 ? 3.432 14.990 -20.413 1.00 88.75 106 GLN A O 1
ATOM 807 N N . ALA A 1 107 ? 2.595 13.318 -19.176 1.00 88.50 107 ALA A N 1
ATOM 808 C CA . ALA A 1 107 ? 2.891 13.954 -17.896 1.00 88.50 107 ALA A CA 1
ATOM 809 C C . ALA A 1 107 ? 4.392 13.915 -17.557 1.00 88.50 107 ALA A C 1
ATOM 811 O O . ALA A 1 107 ? 4.892 14.800 -16.866 1.00 88.50 107 ALA A O 1
ATOM 812 N N . TRP A 1 108 ? 5.125 12.899 -18.017 1.00 90.88 108 TRP A N 1
ATOM 813 C CA . TRP A 1 108 ? 6.518 12.653 -17.633 1.00 90.88 108 TRP A CA 1
ATOM 814 C C . TRP A 1 108 ? 7.541 13.401 -18.500 1.00 90.88 108 TRP A C 1
ATOM 816 O O . TRP A 1 108 ? 8.584 13.801 -17.985 1.00 90.88 108 TRP A O 1
ATOM 826 N N . SER A 1 109 ? 7.242 13.631 -19.785 1.00 87.50 109 SER A N 1
ATOM 827 C CA . SER A 1 109 ? 8.170 14.247 -20.753 1.00 87.50 109 SER A CA 1
ATOM 828 C C . SER A 1 109 ? 8.471 15.725 -20.483 1.00 87.50 109 SER A C 1
ATOM 830 O O . SER A 1 109 ? 9.553 16.203 -20.813 1.00 87.50 109 SER A O 1
ATOM 832 N N . GLY A 1 110 ? 7.545 16.457 -19.857 1.00 85.19 110 GLY A N 1
ATOM 833 C CA . GLY A 1 110 ? 7.731 17.879 -19.564 1.00 85.19 110 GLY A CA 1
ATOM 834 C C . GLY A 1 110 ? 8.618 18.151 -18.345 1.00 85.19 110 GLY A C 1
ATOM 835 O O . GLY A 1 110 ? 9.501 18.999 -18.404 1.00 85.19 110 GLY A O 1
ATOM 836 N N . HIS A 1 111 ? 8.375 17.461 -17.223 1.00 89.81 111 HIS A N 1
ATOM 837 C CA . HIS A 1 111 ? 8.985 17.794 -15.928 1.00 89.81 111 HIS A CA 1
ATOM 838 C C . HIS A 1 111 ? 9.149 16.558 -15.025 1.00 89.81 111 HIS A C 1
ATOM 840 O O . HIS A 1 111 ? 8.461 16.435 -14.012 1.00 89.81 111 HIS A O 1
ATOM 846 N N . ARG A 1 112 ? 10.093 15.656 -15.337 1.00 89.19 112 ARG A N 1
ATOM 847 C CA . ARG A 1 112 ? 10.289 14.381 -14.603 1.00 89.19 112 ARG A CA 1
ATOM 848 C C . ARG A 1 112 ? 10.298 14.512 -13.072 1.00 89.19 112 ARG A C 1
ATOM 850 O O . ARG A 1 112 ? 9.674 13.707 -12.387 1.00 89.19 112 ARG A O 1
ATOM 857 N N . ALA A 1 113 ? 10.982 15.520 -12.524 1.00 91.00 113 ALA A N 1
ATOM 858 C CA . ALA A 1 113 ? 11.050 15.735 -11.075 1.00 91.00 113 ALA A CA 1
ATOM 859 C C . ALA A 1 113 ? 9.689 16.128 -10.472 1.00 91.00 113 ALA A C 1
ATOM 861 O O . ALA A 1 113 ? 9.311 15.632 -9.412 1.00 91.00 113 ALA A O 1
ATOM 862 N N . TRP A 1 114 ? 8.929 16.980 -11.165 1.00 92.31 114 TRP A N 1
ATOM 863 C CA . TRP A 1 114 ? 7.598 17.385 -10.719 1.00 92.31 114 TRP A CA 1
ATOM 864 C C . TRP A 1 114 ? 6.606 16.228 -10.822 1.00 92.31 114 TRP A C 1
ATOM 866 O O . TRP A 1 114 ? 5.835 15.991 -9.895 1.00 92.31 114 TRP A O 1
ATOM 876 N N . SER A 1 115 ? 6.681 15.451 -11.904 1.00 92.38 115 SER A N 1
ATOM 877 C CA . SER A 1 115 ? 5.826 14.283 -12.123 1.00 92.38 115 SER A CA 1
ATOM 878 C C . SER A 1 115 ? 6.075 13.207 -11.066 1.00 92.38 115 SER A C 1
ATOM 880 O O . SER A 1 115 ? 5.117 12.678 -10.506 1.00 92.38 115 SER A O 1
ATOM 882 N N . ALA A 1 116 ? 7.336 12.979 -10.690 1.00 92.44 116 ALA A N 1
ATOM 883 C CA . ALA A 1 116 ? 7.719 12.104 -9.585 1.00 92.44 116 ALA A CA 1
ATOM 884 C C . ALA A 1 116 ? 7.094 12.522 -8.241 1.00 92.44 116 ALA A C 1
ATOM 886 O O . ALA A 1 116 ? 6.439 11.712 -7.581 1.00 92.44 116 ALA A O 1
ATOM 887 N N . VAL A 1 117 ? 7.249 13.794 -7.856 1.00 93.56 117 VAL A N 1
ATOM 888 C CA . VAL A 1 117 ? 6.665 14.324 -6.611 1.00 93.56 117 VAL A CA 1
ATOM 889 C C . VAL A 1 117 ? 5.141 14.274 -6.663 1.00 93.56 117 VAL A C 1
ATOM 891 O O . VAL A 1 117 ? 4.510 13.872 -5.689 1.00 93.56 117 VAL A O 1
ATOM 894 N N . SER A 1 118 ? 4.541 14.621 -7.804 1.00 93.31 118 SER A N 1
ATOM 895 C CA . SER A 1 118 ? 3.090 14.583 -7.984 1.00 93.31 118 SER A CA 1
ATOM 896 C C . SER A 1 118 ? 2.533 13.165 -7.878 1.00 93.31 118 SER A C 1
ATOM 898 O O . SER A 1 118 ? 1.482 12.986 -7.276 1.00 93.31 118 SER A O 1
ATOM 900 N N . LEU A 1 119 ? 3.250 12.153 -8.381 1.00 91.25 119 LEU A N 1
ATOM 901 C CA . LEU A 1 119 ? 2.845 10.754 -8.285 1.00 91.25 119 LEU A CA 1
ATOM 902 C C . LEU A 1 119 ? 2.914 10.278 -6.831 1.00 91.25 119 LEU A C 1
ATOM 904 O O . LEU A 1 119 ? 1.956 9.701 -6.322 1.00 91.25 119 LEU A O 1
ATOM 908 N N . TRP A 1 120 ? 4.016 10.573 -6.138 1.00 93.88 120 TRP A N 1
ATOM 909 C CA . TRP A 1 120 ? 4.168 10.256 -4.717 1.00 93.88 120 TRP A CA 1
ATOM 910 C C . TRP A 1 120 ? 3.087 10.930 -3.854 1.00 93.88 120 TRP A C 1
ATOM 912 O O . TRP A 1 120 ? 2.444 10.277 -3.023 1.00 93.88 120 TRP A O 1
ATOM 922 N N . LEU A 1 121 ? 2.818 12.215 -4.101 1.00 93.75 121 LEU A N 1
ATOM 923 C CA . LEU A 1 121 ? 1.731 12.946 -3.450 1.00 93.75 121 LEU A CA 1
ATOM 924 C C . LEU A 1 121 ? 0.359 12.382 -3.821 1.00 93.75 121 LEU A C 1
ATOM 926 O O . LEU A 1 121 ? -0.481 12.243 -2.944 1.00 93.75 121 LEU A O 1
ATOM 930 N N . ALA A 1 122 ? 0.119 12.004 -5.076 1.00 92.94 122 ALA A N 1
ATOM 931 C CA . ALA A 1 122 ? -1.154 11.428 -5.500 1.00 92.94 122 ALA A CA 1
ATOM 932 C C . ALA A 1 122 ? -1.451 10.106 -4.779 1.00 92.94 122 ALA A C 1
ATOM 934 O O . ALA A 1 122 ? -2.583 9.893 -4.351 1.00 92.94 122 ALA A O 1
ATOM 935 N N . TYR A 1 123 ? -0.447 9.249 -4.568 1.00 90.12 123 TYR A N 1
ATOM 936 C CA . TYR A 1 123 ? -0.620 8.012 -3.800 1.00 90.12 123 TYR A CA 1
ATOM 937 C C . TYR A 1 123 ? -0.896 8.276 -2.316 1.00 90.12 123 TYR A C 1
ATOM 939 O O . TYR A 1 123 ? -1.821 7.698 -1.741 1.00 90.12 123 TYR A O 1
ATOM 947 N N . THR A 1 124 ? -0.120 9.160 -1.689 1.00 90.56 124 THR A N 1
ATOM 948 C CA . THR A 1 124 ? -0.260 9.462 -0.255 1.00 90.56 124 THR A CA 1
ATOM 949 C C . THR A 1 124 ? -1.541 10.243 0.041 1.00 90.56 124 THR A C 1
ATOM 951 O O . THR A 1 124 ? -2.340 9.822 0.880 1.00 90.56 124 THR A O 1
ATOM 954 N N . LEU A 1 125 ? -1.800 11.329 -0.691 1.00 93.25 125 LEU A N 1
ATOM 955 C CA . LEU A 1 125 ? -3.027 12.118 -0.574 1.00 93.25 125 LEU A CA 1
ATOM 956 C C . LEU A 1 125 ? -4.249 11.328 -1.023 1.00 93.25 125 LEU A C 1
ATOM 958 O O . LEU A 1 125 ? -5.284 11.425 -0.374 1.00 93.25 125 LEU A O 1
ATOM 962 N N . GLY A 1 126 ? -4.141 10.513 -2.073 1.00 91.12 126 GLY A N 1
ATOM 963 C CA . GLY A 1 126 ? -5.220 9.630 -2.511 1.00 91.12 126 GLY A CA 1
ATOM 964 C C . GLY A 1 126 ? -5.622 8.645 -1.415 1.00 91.12 126 GLY A C 1
ATOM 965 O O . GLY A 1 126 ? -6.811 8.475 -1.148 1.00 91.12 126 GLY A O 1
ATOM 966 N N . LEU A 1 127 ? -4.650 8.064 -0.703 1.00 89.06 127 LEU A N 1
ATOM 967 C CA . LEU A 1 127 ? -4.920 7.188 0.437 1.00 89.06 127 LEU A CA 1
ATOM 968 C C . LEU A 1 127 ? -5.640 7.929 1.573 1.00 89.06 127 LEU A C 1
ATOM 970 O O . LEU A 1 127 ? -6.615 7.397 2.114 1.00 89.06 127 LEU A O 1
ATOM 974 N N . VAL A 1 128 ? -5.164 9.126 1.934 1.00 91.44 128 VAL A N 1
ATOM 975 C CA . VAL A 1 128 ? -5.745 9.957 3.003 1.00 91.44 128 VAL A CA 1
ATOM 976 C C . VAL A 1 128 ? -7.152 10.416 2.629 1.00 91.44 128 VAL A C 1
ATOM 978 O O . VAL A 1 128 ? -8.078 10.233 3.416 1.00 91.44 128 VAL A O 1
ATOM 981 N N . ALA A 1 129 ? -7.331 10.936 1.415 1.00 92.81 129 ALA A N 1
ATOM 982 C CA . ALA A 1 129 ? -8.618 11.370 0.887 1.00 92.81 129 ALA A CA 1
ATOM 983 C C . ALA A 1 129 ? -9.610 10.203 0.833 1.00 92.81 129 ALA A C 1
ATOM 985 O O . ALA A 1 129 ? -10.732 10.334 1.315 1.00 92.81 129 ALA A O 1
ATOM 986 N N . ALA A 1 130 ? -9.181 9.032 0.350 1.00 90.38 130 ALA A N 1
ATOM 987 C CA . ALA A 1 130 ? -10.015 7.837 0.348 1.00 90.38 130 ALA A CA 1
ATOM 988 C C . ALA A 1 130 ? -10.445 7.445 1.769 1.00 90.38 130 ALA A C 1
ATOM 990 O O . ALA A 1 130 ? -11.615 7.137 1.967 1.00 90.38 130 ALA A O 1
ATOM 991 N N . THR A 1 131 ? -9.543 7.494 2.762 1.00 88.81 131 THR A N 1
ATOM 992 C CA . THR A 1 131 ? -9.900 7.251 4.176 1.00 88.81 131 THR A CA 1
ATOM 993 C C . THR A 1 131 ? -10.911 8.280 4.686 1.00 88.81 131 THR A C 1
ATOM 995 O O . THR A 1 131 ? -11.899 7.914 5.319 1.00 88.81 131 THR A O 1
ATOM 998 N N . GLY A 1 132 ? -10.677 9.562 4.399 1.00 90.88 132 GLY A N 1
ATOM 999 C CA . GLY A 1 132 ? -11.532 10.662 4.842 1.00 90.88 132 GLY A CA 1
ATOM 1000 C C . GLY A 1 132 ? -12.938 10.613 4.246 1.00 90.88 132 GLY A C 1
ATOM 1001 O O . GLY A 1 132 ? -13.890 10.969 4.927 1.00 90.88 132 GLY A O 1
ATOM 1002 N N . VAL A 1 133 ? -13.084 10.125 3.011 1.00 92.12 133 VAL A N 1
ATOM 1003 C CA . VAL A 1 133 ? -14.388 9.954 2.351 1.00 92.12 133 VAL A CA 1
ATOM 1004 C C . VAL A 1 133 ? -15.069 8.647 2.772 1.00 92.12 133 VAL A C 1
ATOM 1006 O O . VAL A 1 133 ? -16.285 8.621 2.984 1.00 92.12 133 VAL A O 1
ATOM 1009 N N . CYS A 1 134 ? -14.318 7.550 2.925 1.00 88.38 134 CYS A N 1
ATOM 1010 C CA . CYS A 1 134 ? -14.917 6.250 3.223 1.00 88.38 134 CYS A CA 1
ATOM 1011 C C . CYS A 1 134 ? -15.366 6.113 4.684 1.00 88.38 134 CYS A C 1
ATOM 1013 O O . CYS A 1 134 ? -16.422 5.533 4.924 1.00 88.38 134 CYS A O 1
ATOM 1015 N N . LEU A 1 135 ? -14.636 6.682 5.651 1.00 88.56 135 LEU A N 1
ATOM 1016 C CA . LEU A 1 135 ? -14.993 6.617 7.074 1.00 88.56 135 LEU A CA 1
ATOM 1017 C C . LEU A 1 135 ? -16.39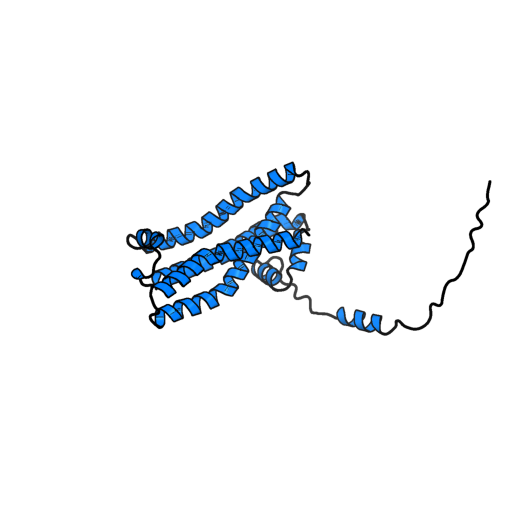6 7.155 7.398 1.00 88.56 135 LEU A C 1
ATOM 1019 O O . LEU A 1 135 ? -17.190 6.401 7.968 1.00 88.56 135 LEU A O 1
ATOM 1023 N N . PRO A 1 136 ? -16.746 8.410 7.048 1.00 88.81 136 PRO A N 1
ATOM 1024 C CA . PRO A 1 136 ? -18.078 8.933 7.324 1.00 88.81 136 PRO A CA 1
ATOM 1025 C C . PRO A 1 136 ? -19.143 8.143 6.564 1.00 88.81 136 PRO A C 1
ATOM 1027 O O . PRO A 1 136 ? -20.185 7.832 7.134 1.00 88.81 136 PRO A O 1
ATOM 1030 N N . SER A 1 137 ? -18.864 7.741 5.319 1.00 89.56 137 SER A N 1
ATOM 1031 C CA . SER A 1 137 ? -19.789 6.937 4.513 1.00 89.56 137 SER A CA 1
ATOM 1032 C C . SER A 1 137 ? -20.135 5.612 5.202 1.00 89.56 137 SER A C 1
ATOM 1034 O O . SER A 1 137 ? -21.312 5.301 5.375 1.00 89.56 137 SER A O 1
ATOM 1036 N N . PHE A 1 138 ? -19.134 4.856 5.667 1.00 86.69 138 PHE A N 1
ATOM 1037 C CA . PHE A 1 138 ? -19.358 3.601 6.394 1.00 86.69 138 PHE A CA 1
ATOM 1038 C C . PHE A 1 138 ? -20.116 3.804 7.704 1.00 86.69 138 PHE A C 1
ATOM 1040 O O . PHE A 1 138 ? -20.970 2.987 8.044 1.00 86.69 138 PHE A O 1
ATOM 1047 N N . TYR A 1 139 ? -19.841 4.894 8.421 1.00 86.50 139 TYR A N 1
ATOM 1048 C CA . TYR A 1 139 ? -20.578 5.220 9.635 1.00 86.50 139 TYR A CA 1
ATOM 1049 C C . TYR A 1 139 ? -22.070 5.455 9.355 1.00 86.50 139 TYR A C 1
ATOM 1051 O O . TYR A 1 139 ? -22.917 4.849 10.013 1.00 86.50 139 TYR A O 1
ATOM 1059 N N . PHE A 1 140 ? -22.406 6.259 8.341 1.00 90.38 140 PHE A N 1
ATOM 1060 C CA . PHE A 1 140 ? -23.802 6.488 7.954 1.00 90.38 140 PHE A CA 1
ATOM 1061 C C . PHE A 1 140 ? -24.495 5.205 7.482 1.00 90.38 140 PHE A C 1
ATOM 1063 O O . PHE A 1 140 ? -25.631 4.950 7.880 1.00 90.38 140 PHE A O 1
ATOM 1070 N N . TYR A 1 141 ? -23.813 4.364 6.698 1.00 88.06 141 TYR A N 1
ATOM 1071 C CA . TYR A 1 141 ? -24.356 3.061 6.303 1.00 88.06 141 TYR A CA 1
ATOM 1072 C C . TYR A 1 141 ? -24.607 2.143 7.508 1.00 88.06 141 TYR A C 1
ATOM 1074 O O . TYR A 1 141 ? -25.645 1.488 7.560 1.00 88.06 141 TYR A O 1
ATOM 1082 N N . GLY A 1 142 ? -23.713 2.130 8.501 1.00 85.25 142 GLY A N 1
ATOM 1083 C CA . GLY A 1 142 ? -23.902 1.368 9.740 1.00 85.25 142 GLY A CA 1
ATOM 1084 C C . GLY A 1 142 ? -25.118 1.833 10.547 1.00 85.25 142 GLY A C 1
ATOM 1085 O O . GLY A 1 142 ? -25.899 1.001 11.014 1.00 85.25 142 GLY A O 1
ATOM 1086 N N . LEU A 1 143 ? -25.327 3.154 10.639 1.00 89.19 143 LEU A N 1
ATOM 1087 C CA . LEU A 1 143 ? -26.510 3.735 11.283 1.00 89.19 143 LEU A CA 1
ATOM 1088 C C . LEU A 1 143 ? -27.808 3.353 10.559 1.00 89.19 143 LEU A C 1
ATOM 1090 O O . LEU A 1 143 ? -28.782 2.988 11.215 1.00 89.19 143 LEU A O 1
ATOM 1094 N N . LEU A 1 144 ? -27.818 3.392 9.222 1.00 92.38 144 LEU A N 1
ATOM 1095 C CA . LEU A 1 144 ? -28.976 2.986 8.416 1.00 92.38 144 LEU A CA 1
ATOM 1096 C C . LEU A 1 144 ? -29.272 1.484 8.524 1.00 92.38 144 LEU A C 1
ATOM 1098 O O . LEU A 1 144 ? -30.432 1.086 8.471 1.00 92.38 144 LEU A O 1
ATOM 1102 N N . ALA A 1 145 ? -28.245 0.657 8.725 1.00 91.75 145 ALA A N 1
ATOM 1103 C CA . ALA A 1 145 ? -28.390 -0.778 8.957 1.00 91.75 145 ALA A CA 1
ATOM 1104 C C . ALA A 1 145 ? -28.844 -1.130 10.392 1.00 91.75 145 ALA A C 1
ATOM 1106 O O . ALA A 1 145 ? -29.013 -2.307 10.707 1.00 91.75 145 ALA A O 1
ATOM 1107 N N . GLY A 1 146 ? -29.025 -0.141 11.278 1.00 92.00 146 GLY A N 1
ATOM 1108 C CA . GLY A 1 146 ? -29.445 -0.354 12.668 1.00 92.00 146 GLY A CA 1
ATOM 1109 C C . GLY A 1 146 ? -28.371 -0.983 13.563 1.00 92.00 146 GLY A C 1
ATOM 1110 O O . GLY A 1 146 ? -28.666 -1.366 14.699 1.00 92.00 146 GLY A O 1
ATOM 1111 N N . VAL A 1 147 ? -27.125 -1.088 13.089 1.00 89.81 147 VAL A N 1
ATOM 1112 C CA . VAL A 1 147 ? -26.035 -1.694 13.856 1.00 89.81 147 VAL A CA 1
ATOM 1113 C C . VAL A 1 147 ? -25.371 -0.622 14.716 1.00 89.81 147 VAL A C 1
ATOM 1115 O O . VAL A 1 147 ? -24.813 0.352 14.213 1.00 89.81 147 VAL A O 1
ATOM 1118 N N . LYS A 1 148 ? -25.404 -0.805 16.039 1.00 86.31 148 LYS A N 1
ATOM 1119 C CA . LYS A 1 148 ? -24.728 0.080 16.999 1.00 86.31 148 LYS A CA 1
ATOM 1120 C C . LYS A 1 148 ? -23.220 -0.196 17.008 1.00 86.31 148 LYS A C 1
ATOM 1122 O O . LYS A 1 148 ? -22.709 -0.792 17.951 1.00 86.31 148 LYS A O 1
ATOM 1127 N N . ILE A 1 149 ? -22.511 0.203 15.952 1.00 84.75 149 ILE A N 1
ATOM 1128 C CA . ILE A 1 149 ? -21.043 0.124 15.893 1.00 84.75 149 ILE A CA 1
ATOM 1129 C C . ILE A 1 149 ? -20.450 1.500 16.203 1.00 84.75 149 ILE A C 1
ATOM 1131 O O . ILE A 1 149 ? -20.877 2.517 15.657 1.00 84.75 149 ILE A O 1
ATOM 1135 N N . SER A 1 150 ? -19.437 1.528 17.072 1.00 88.56 150 SER A N 1
ATOM 1136 C CA . SER A 1 150 ? -18.657 2.736 17.355 1.00 88.56 150 SER A CA 1
ATOM 1137 C C . SER A 1 150 ? -17.843 3.172 16.130 1.00 88.56 150 SER A C 1
ATOM 1139 O O . SER A 1 150 ? -17.181 2.349 15.494 1.00 88.56 150 SER A O 1
ATOM 1141 N N . VAL A 1 151 ? -17.816 4.479 15.838 1.00 88.12 151 VAL A N 1
ATOM 1142 C CA . VAL A 1 151 ? -16.982 5.078 14.772 1.00 88.12 151 VAL A CA 1
ATOM 1143 C C . VAL A 1 151 ? -15.520 4.641 14.899 1.00 88.12 151 VAL A C 1
ATOM 1145 O O . VAL A 1 151 ? -14.872 4.342 13.898 1.00 88.12 151 VAL A O 1
ATOM 1148 N N . LEU A 1 152 ? -15.008 4.561 16.132 1.00 88.88 152 LEU A N 1
ATOM 1149 C CA . LEU A 1 152 ? -13.622 4.174 16.410 1.00 88.88 152 LEU A CA 1
ATOM 1150 C C . LEU A 1 152 ? -13.330 2.730 15.992 1.00 88.88 152 LEU A C 1
ATOM 1152 O O . LEU A 1 152 ? -12.258 2.448 15.457 1.00 88.88 152 LEU A O 1
ATOM 1156 N N . GLN A 1 153 ? -14.298 1.829 16.160 1.00 88.12 153 GLN A N 1
ATOM 1157 C CA . GLN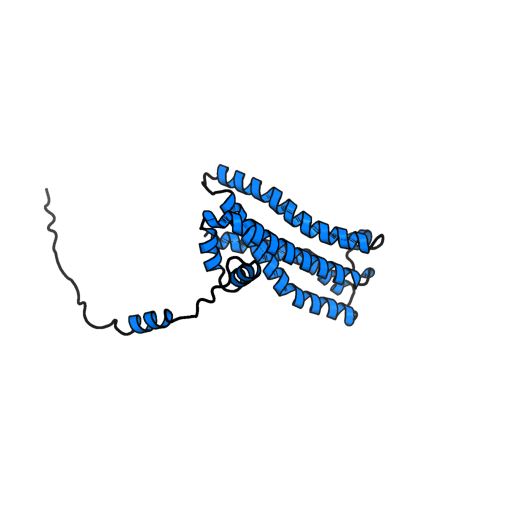 A 1 153 ? -14.156 0.429 15.775 1.00 88.12 153 GLN A CA 1
ATOM 1158 C C . GLN A 1 153 ? -14.141 0.278 14.248 1.00 88.12 153 GLN A C 1
ATOM 1160 O O . GLN A 1 153 ? -13.291 -0.431 13.707 1.00 88.12 153 GLN A O 1
ATOM 1165 N N . VAL A 1 154 ? -15.022 1.000 13.542 1.00 88.88 154 VAL A N 1
ATOM 1166 C CA . VAL A 1 154 ? -15.010 1.055 12.067 1.00 88.88 154 VAL A CA 1
ATOM 1167 C C . VAL A 1 154 ? -13.673 1.604 11.569 1.00 88.88 154 VAL A C 1
ATOM 1169 O O . VAL A 1 154 ? -13.048 1.007 10.691 1.00 88.88 154 VAL A O 1
ATOM 1172 N N . ALA A 1 155 ? -13.201 2.702 12.164 1.00 91.06 155 ALA A N 1
ATOM 1173 C CA . ALA A 1 155 ? -11.934 3.318 11.793 1.00 91.06 155 ALA A CA 1
ATOM 1174 C C . ALA A 1 155 ? -10.742 2.385 12.008 1.00 91.06 155 ALA A C 1
ATOM 1176 O O . ALA A 1 155 ? -9.907 2.239 11.114 1.00 91.06 155 ALA A O 1
ATOM 1177 N N . THR A 1 156 ? -10.698 1.708 13.155 1.00 91.62 156 THR A N 1
ATOM 1178 C CA . THR A 1 156 ? -9.637 0.756 13.497 1.00 91.62 156 THR A CA 1
ATOM 1179 C C . THR A 1 156 ? -9.603 -0.406 12.508 1.00 91.62 156 THR A C 1
ATOM 1181 O O . THR A 1 156 ? -8.533 -0.731 12.002 1.00 91.62 156 THR A O 1
ATOM 1184 N N . ASN A 1 157 ? -10.754 -0.983 12.149 1.00 89.62 157 ASN A N 1
ATOM 1185 C CA . ASN A 1 157 ? -10.817 -2.097 11.196 1.00 89.62 157 ASN A CA 1
ATOM 1186 C C . ASN A 1 157 ? -10.398 -1.690 9.776 1.00 89.62 157 ASN A C 1
ATOM 1188 O O . ASN A 1 157 ? -9.640 -2.410 9.124 1.00 89.62 157 ASN A O 1
ATOM 1192 N N . ILE A 1 158 ? -10.834 -0.517 9.306 1.00 90.50 158 ILE A N 1
ATOM 1193 C CA . ILE A 1 158 ? -10.429 0.002 7.991 1.00 90.50 158 ILE A CA 1
ATOM 1194 C C . ILE A 1 158 ? -8.922 0.270 7.965 1.00 90.50 158 ILE A C 1
ATOM 1196 O O . ILE A 1 158 ? -8.239 -0.116 7.014 1.00 90.50 158 ILE A O 1
ATOM 1200 N N . LEU A 1 159 ? -8.386 0.914 9.004 1.00 92.62 159 LEU A N 1
ATOM 1201 C CA . LEU A 1 159 ? -6.960 1.222 9.082 1.00 92.62 159 LEU A CA 1
ATOM 1202 C C . LEU A 1 159 ? -6.104 -0.031 9.265 1.00 92.62 159 LEU A C 1
ATOM 1204 O O . LEU A 1 159 ? -5.042 -0.109 8.652 1.00 92.62 159 LEU A O 1
ATOM 1208 N N . LYS A 1 160 ? -6.582 -1.033 10.009 1.00 92.12 160 LYS A N 1
ATOM 1209 C CA . LYS A 1 160 ? -5.959 -2.360 10.082 1.00 92.12 160 LYS A CA 1
ATOM 1210 C C . LYS A 1 160 ? -5.849 -2.982 8.691 1.00 92.12 160 LYS A C 1
ATOM 1212 O O . LYS A 1 160 ? -4.766 -3.427 8.320 1.00 92.12 160 LYS A O 1
ATOM 1217 N N . GLY A 1 161 ? -6.925 -2.958 7.900 1.00 90.56 161 GLY A N 1
ATOM 1218 C CA . GLY A 1 161 ? -6.892 -3.446 6.518 1.00 90.56 161 GLY A CA 1
ATOM 1219 C C . GLY A 1 161 ? -5.896 -2.679 5.647 1.00 90.56 161 GLY A C 1
ATOM 1220 O O . GLY A 1 161 ? -5.097 -3.292 4.947 1.00 90.56 161 GLY A O 1
ATOM 1221 N N . LYS A 1 162 ? -5.860 -1.342 5.749 1.00 93.38 162 LYS A N 1
ATOM 1222 C CA . LYS A 1 162 ? -4.877 -0.515 5.023 1.00 93.38 162 LYS A CA 1
ATOM 1223 C C . LYS A 1 162 ? -3.434 -0.816 5.431 1.00 93.38 162 LYS A C 1
ATOM 1225 O O . LYS A 1 162 ? -2.567 -0.884 4.562 1.00 93.38 162 LYS A O 1
ATOM 1230 N N . ALA A 1 163 ? -3.175 -1.006 6.723 1.00 93.38 163 ALA A N 1
ATOM 1231 C CA . ALA A 1 163 ? -1.860 -1.385 7.226 1.00 93.38 163 ALA A CA 1
ATOM 1232 C C . ALA A 1 163 ? -1.456 -2.778 6.720 1.00 93.38 163 ALA A C 1
ATOM 1234 O O . ALA A 1 163 ? -0.334 -2.948 6.252 1.00 93.38 163 ALA A O 1
ATOM 1235 N N . ALA A 1 164 ? -2.378 -3.745 6.719 1.00 91.94 164 ALA A N 1
ATOM 1236 C CA . ALA A 1 164 ? -2.128 -5.081 6.183 1.00 91.94 164 ALA A CA 1
ATOM 1237 C C . ALA A 1 164 ? -1.816 -5.056 4.680 1.00 91.94 164 ALA A C 1
ATOM 1239 O O . ALA A 1 164 ? -0.832 -5.656 4.249 1.00 91.94 164 ALA A O 1
ATOM 1240 N N . THR A 1 165 ? -2.582 -4.293 3.892 1.00 92.75 165 THR A N 1
ATOM 1241 C CA . THR A 1 165 ? -2.287 -4.053 2.473 1.00 92.75 165 THR A CA 1
ATOM 1242 C C . THR A 1 165 ? -0.906 -3.429 2.283 1.00 92.75 165 THR A C 1
ATOM 1244 O O . THR A 1 165 ? -0.153 -3.877 1.424 1.00 92.75 165 THR A O 1
ATOM 1247 N N . ALA A 1 166 ? -0.537 -2.425 3.083 1.00 94.25 166 ALA A N 1
ATOM 1248 C CA . ALA A 1 166 ? 0.769 -1.778 2.974 1.00 94.25 166 ALA A CA 1
ATOM 1249 C C . ALA A 1 166 ? 1.925 -2.741 3.297 1.00 94.25 166 ALA A C 1
ATOM 1251 O O . ALA A 1 166 ? 2.944 -2.737 2.608 1.00 94.25 166 ALA A O 1
ATOM 1252 N N . VAL A 1 167 ? 1.755 -3.603 4.301 1.00 92.69 167 VAL A N 1
ATOM 1253 C CA . VAL A 1 167 ? 2.733 -4.640 4.656 1.00 92.69 167 VAL A CA 1
ATOM 1254 C C . VAL A 1 167 ? 2.842 -5.703 3.558 1.00 92.69 167 VAL A C 1
ATOM 1256 O O . VAL A 1 167 ? 3.950 -6.087 3.185 1.00 92.69 167 VAL A O 1
ATOM 1259 N N . MET A 1 168 ? 1.719 -6.131 2.976 1.00 93.25 168 MET A N 1
ATOM 1260 C CA . MET A 1 168 ? 1.719 -7.035 1.822 1.00 93.25 168 MET A CA 1
ATOM 1261 C C . MET A 1 168 ? 2.454 -6.414 0.626 1.00 93.25 168 MET A C 1
ATOM 1263 O O . MET A 1 168 ? 3.292 -7.074 0.009 1.00 93.25 168 MET A O 1
ATOM 1267 N N . LEU A 1 169 ? 2.179 -5.137 0.329 1.00 93.56 169 LEU A N 1
ATOM 1268 C CA . LEU A 1 169 ? 2.870 -4.385 -0.718 1.00 93.56 169 LEU A CA 1
ATOM 1269 C C . LEU A 1 169 ? 4.376 -4.340 -0.468 1.00 93.56 169 LEU A C 1
ATOM 1271 O O . LEU A 1 169 ? 5.147 -4.592 -1.386 1.00 93.56 169 LEU A O 1
ATOM 1275 N N . MET A 1 170 ? 4.801 -4.093 0.769 1.00 94.38 170 MET A N 1
ATOM 1276 C CA . MET A 1 170 ? 6.217 -4.120 1.139 1.00 94.38 170 MET A CA 1
ATOM 1277 C C . MET A 1 170 ? 6.857 -5.497 0.936 1.00 94.38 170 MET A C 1
ATOM 1279 O O . MET A 1 170 ? 8.012 -5.569 0.525 1.00 94.38 170 MET A O 1
ATOM 1283 N N . GLY A 1 171 ? 6.115 -6.583 1.167 1.00 94.06 171 GLY A N 1
ATOM 1284 C CA . GLY A 1 171 ? 6.594 -7.948 0.935 1.00 94.06 171 GLY A CA 1
ATOM 1285 C C . GLY A 1 171 ? 6.764 -8.302 -0.547 1.00 94.06 171 GLY A C 1
ATOM 1286 O O . GLY A 1 171 ? 7.748 -8.942 -0.914 1.00 94.06 171 GLY A O 1
ATOM 1287 N N . ILE A 1 172 ? 5.839 -7.872 -1.413 1.00 95.25 172 ILE A N 1
ATOM 1288 C CA . ILE A 1 172 ? 5.900 -8.155 -2.861 1.00 95.25 172 ILE A CA 1
ATOM 1289 C C . ILE A 1 172 ? 6.822 -7.191 -3.623 1.00 95.25 172 ILE A C 1
ATOM 1291 O O . ILE A 1 172 ? 7.364 -7.546 -4.672 1.00 95.25 172 ILE A O 1
ATOM 1295 N N . LEU A 1 173 ? 7.049 -5.991 -3.082 1.00 95.31 173 LEU A N 1
ATOM 1296 C CA . LEU A 1 173 ? 7.879 -4.949 -3.684 1.00 95.31 173 LEU A CA 1
ATOM 1297 C C . LEU A 1 173 ? 9.285 -5.413 -4.104 1.00 95.31 173 LEU A C 1
ATOM 1299 O O . LEU A 1 173 ? 9.632 -5.170 -5.258 1.00 95.31 173 LEU A O 1
ATOM 1303 N N . PRO A 1 174 ? 10.105 -6.086 -3.268 1.00 96.75 174 PRO A N 1
ATOM 1304 C CA . PRO A 1 174 ? 11.444 -6.507 -3.685 1.00 96.75 174 PRO A CA 1
ATOM 1305 C C . PRO A 1 174 ? 11.416 -7.482 -4.868 1.00 96.75 174 PRO A C 1
ATOM 1307 O O . PRO A 1 174 ? 12.247 -7.371 -5.767 1.00 96.75 174 PRO A O 1
ATOM 1310 N N . VAL A 1 175 ? 10.438 -8.392 -4.914 1.00 96.88 175 VAL A N 1
ATOM 1311 C CA . VAL A 1 175 ? 10.266 -9.330 -6.036 1.00 96.88 175 VAL A CA 1
ATOM 1312 C C . VAL A 1 175 ? 9.938 -8.564 -7.315 1.00 96.88 175 VAL A C 1
ATOM 1314 O O . VAL A 1 175 ? 10.557 -8.795 -8.353 1.00 96.88 175 VAL A O 1
ATOM 1317 N N . TYR A 1 176 ? 9.012 -7.607 -7.224 1.00 96.38 176 TYR A N 1
ATOM 1318 C CA . TYR A 1 176 ? 8.650 -6.742 -8.343 1.00 96.38 176 TYR A CA 1
ATOM 1319 C C . TYR A 1 176 ? 9.848 -5.920 -8.843 1.00 96.38 176 TYR A C 1
ATOM 1321 O O . TYR A 1 176 ? 10.113 -5.894 -10.042 1.00 96.38 176 TYR A O 1
ATOM 1329 N N . VAL A 1 177 ? 10.621 -5.308 -7.939 1.00 97.00 177 VAL A N 1
ATOM 1330 C CA . VAL A 1 177 ? 11.815 -4.517 -8.284 1.00 97.00 177 VAL A CA 1
ATOM 1331 C C . VAL A 1 177 ? 12.838 -5.359 -9.034 1.00 97.00 177 VAL A C 1
ATOM 1333 O O . VAL A 1 177 ? 13.288 -4.946 -10.100 1.00 97.00 177 VAL A O 1
ATOM 1336 N N . VAL A 1 178 ? 13.193 -6.536 -8.508 1.00 97.81 178 VAL A N 1
ATOM 1337 C CA . VAL A 1 178 ? 14.166 -7.431 -9.155 1.00 97.81 178 VAL A CA 1
ATOM 1338 C C . VAL A 1 178 ? 13.691 -7.820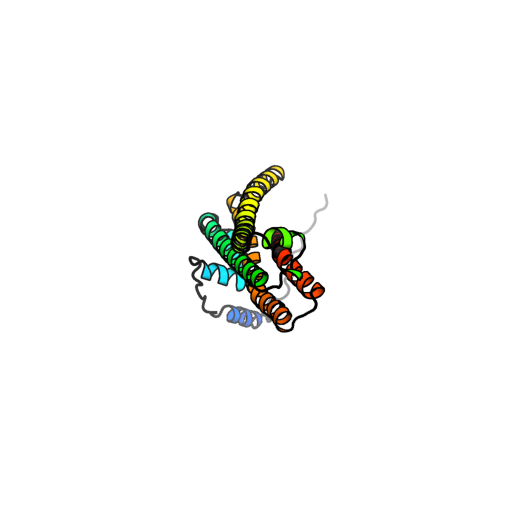 -10.551 1.00 97.81 178 VAL A C 1
ATOM 1340 O O . VAL A 1 178 ? 14.478 -7.796 -11.496 1.00 97.81 178 VAL A O 1
ATOM 1343 N N . PHE A 1 179 ? 12.401 -8.121 -10.693 1.00 97.56 179 PHE A N 1
ATOM 1344 C CA . PHE A 1 179 ? 11.817 -8.485 -11.975 1.00 97.56 179 PHE A CA 1
ATOM 1345 C C . PHE A 1 179 ? 11.895 -7.339 -12.996 1.00 97.56 179 PHE A C 1
ATOM 1347 O O . PHE A 1 179 ? 12.415 -7.534 -14.094 1.00 97.56 179 PHE A O 1
ATOM 1354 N N . VAL A 1 180 ? 11.455 -6.128 -12.633 1.00 97.00 180 VAL A N 1
ATOM 1355 C CA . VAL A 1 180 ? 11.469 -4.974 -13.552 1.00 97.00 180 VAL A CA 1
ATOM 1356 C C . VAL A 1 180 ? 12.892 -4.542 -13.893 1.00 97.00 180 VAL A C 1
ATOM 1358 O O . VAL A 1 180 ? 13.200 -4.313 -15.060 1.00 97.00 180 VAL A O 1
ATOM 1361 N N . VAL A 1 181 ? 13.781 -4.464 -12.899 1.00 96.44 181 VAL A N 1
ATOM 1362 C CA . VAL A 1 181 ? 15.188 -4.108 -13.129 1.00 96.44 181 VAL A CA 1
ATOM 1363 C C . VAL A 1 181 ? 15.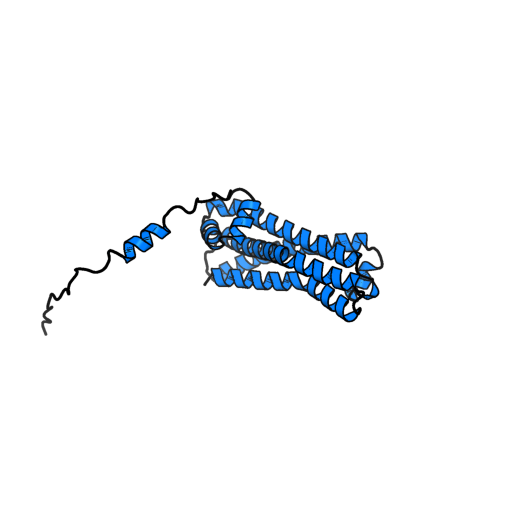861 -5.142 -14.028 1.00 96.44 181 VAL A C 1
ATOM 1365 O O . VAL A 1 181 ? 16.601 -4.756 -14.928 1.00 96.44 181 VAL A O 1
ATOM 1368 N N . GLY A 1 182 ? 15.565 -6.433 -13.855 1.00 97.25 182 GLY A N 1
ATOM 1369 C CA . GLY A 1 182 ? 16.033 -7.482 -14.759 1.00 97.25 182 GLY A CA 1
ATOM 1370 C C . GLY A 1 182 ? 15.615 -7.224 -16.208 1.00 97.25 182 GLY A C 1
ATOM 1371 O O . GLY A 1 182 ? 16.463 -7.234 -17.097 1.00 97.25 182 GLY A O 1
ATOM 1372 N N . LEU A 1 183 ? 14.337 -6.913 -16.449 1.00 97.19 183 LEU A N 1
ATOM 1373 C CA . LEU A 1 183 ? 13.841 -6.593 -17.794 1.00 97.19 183 LEU A CA 1
ATOM 1374 C C . LEU A 1 183 ? 14.524 -5.361 -18.402 1.00 97.19 183 LEU A C 1
ATOM 1376 O O . LEU A 1 183 ? 14.844 -5.370 -19.590 1.00 97.19 183 LEU A O 1
ATOM 1380 N N . ILE A 1 184 ? 14.786 -4.331 -17.591 1.00 95.12 184 ILE A N 1
ATOM 1381 C CA . ILE A 1 184 ? 15.512 -3.128 -18.026 1.00 95.12 184 ILE A CA 1
ATOM 1382 C C . ILE A 1 184 ? 16.956 -3.482 -18.408 1.00 95.12 184 ILE A C 1
ATOM 1384 O O . ILE A 1 184 ? 17.422 -3.095 -19.476 1.00 95.12 184 ILE A O 1
ATOM 1388 N N . VAL A 1 185 ? 17.661 -4.249 -17.570 1.00 96.38 185 VAL A N 1
ATOM 1389 C CA . VAL A 1 185 ? 19.063 -4.637 -17.808 1.00 96.38 185 VAL A CA 1
ATOM 1390 C C . VAL A 1 185 ? 19.201 -5.503 -19.064 1.00 96.38 185 VAL A C 1
ATOM 1392 O O . VAL A 1 185 ? 20.120 -5.297 -19.860 1.00 96.38 185 VAL A O 1
ATOM 1395 N N . PHE A 1 186 ? 18.275 -6.438 -19.283 1.00 97.38 186 PHE A N 1
ATOM 1396 C CA . PHE A 1 186 ? 18.285 -7.320 -20.454 1.00 97.38 186 PHE A CA 1
ATOM 1397 C C . PHE A 1 186 ? 17.669 -6.704 -21.717 1.00 97.38 186 PHE A C 1
ATOM 1399 O O . PHE A 1 186 ? 17.596 -7.397 -22.727 1.00 97.38 186 PHE A O 1
ATOM 1406 N N . HIS A 1 187 ? 17.273 -5.425 -21.689 1.00 94.75 187 HIS A N 1
ATOM 1407 C CA . HIS A 1 187 ? 16.658 -4.735 -22.828 1.00 94.75 187 HIS A CA 1
ATOM 1408 C C . HIS A 1 187 ? 15.471 -5.523 -23.408 1.00 94.75 187 HIS A C 1
ATOM 1410 O O . HIS A 1 187 ? 15.409 -5.801 -24.606 1.00 94.75 187 HIS A O 1
ATOM 1416 N N . ALA A 1 188 ? 14.548 -5.933 -22.533 1.00 95.75 188 ALA A N 1
ATOM 1417 C CA . ALA A 1 188 ? 13.332 -6.624 -22.942 1.00 95.75 188 ALA A CA 1
ATOM 1418 C C . ALA A 1 188 ? 12.494 -5.778 -23.919 1.00 95.75 188 ALA A C 1
ATOM 1420 O O . ALA A 1 188 ? 12.605 -4.554 -23.955 1.00 95.75 188 ALA A O 1
ATOM 1421 N N . GLU A 1 189 ? 11.626 -6.441 -24.684 1.00 96.56 189 GLU A N 1
ATOM 1422 C CA . GLU A 1 189 ? 10.718 -5.779 -25.623 1.00 96.56 189 GLU A CA 1
ATOM 1423 C C . GLU A 1 189 ? 9.848 -4.718 -24.923 1.00 96.56 189 GLU A C 1
ATOM 1425 O O . GLU A 1 189 ? 9.293 -4.966 -23.846 1.00 96.56 189 GLU A O 1
ATOM 1430 N N . ASP A 1 190 ? 9.690 -3.554 -25.564 1.00 94.56 190 ASP A N 1
ATOM 1431 C CA . ASP A 1 190 ? 8.971 -2.392 -25.021 1.00 94.56 190 ASP A CA 1
ATOM 1432 C C . ASP A 1 190 ? 7.546 -2.738 -24.562 1.00 94.56 190 ASP A C 1
ATOM 1434 O O . ASP A 1 190 ? 7.087 -2.254 -23.527 1.00 94.56 190 ASP A O 1
ATOM 1438 N N . THR A 1 191 ? 6.862 -3.623 -25.294 1.00 94.69 191 THR A N 1
ATOM 1439 C CA . THR A 1 191 ? 5.504 -4.101 -24.983 1.00 94.69 191 THR A CA 1
ATOM 1440 C C . THR A 1 191 ? 5.456 -4.867 -23.660 1.00 94.69 191 THR A C 1
ATOM 1442 O O . THR A 1 191 ? 4.549 -4.663 -22.846 1.00 94.69 191 THR A O 1
ATOM 1445 N N . THR A 1 192 ? 6.461 -5.707 -23.406 1.00 95.75 192 THR A N 1
ATOM 1446 C CA . THR A 1 192 ? 6.581 -6.483 -22.169 1.00 95.75 192 THR A CA 1
ATOM 1447 C C . THR A 1 192 ? 6.891 -5.557 -20.999 1.00 95.75 192 THR A C 1
ATOM 1449 O O . THR A 1 192 ? 6.227 -5.638 -19.963 1.00 95.75 192 THR A O 1
ATOM 1452 N N . LEU A 1 193 ? 7.843 -4.631 -21.164 1.00 95.75 193 LEU A N 1
ATOM 1453 C CA . LEU A 1 193 ? 8.192 -3.685 -20.103 1.00 95.75 193 LEU A CA 1
ATOM 1454 C C . LEU A 1 193 ? 7.011 -2.763 -19.763 1.00 95.75 193 LEU A C 1
ATOM 1456 O O . LEU A 1 193 ? 6.703 -2.577 -18.586 1.00 95.75 193 LEU A O 1
ATOM 1460 N N . GLN A 1 194 ? 6.291 -2.263 -20.772 1.00 95.38 194 GLN A N 1
ATOM 1461 C CA . GLN A 1 194 ? 5.089 -1.448 -20.583 1.00 95.38 194 GLN A CA 1
ATOM 1462 C C . GLN A 1 194 ? 4.006 -2.204 -19.801 1.00 95.38 194 GLN A C 1
ATOM 1464 O O . GLN A 1 194 ? 3.419 -1.647 -18.868 1.00 95.38 194 GLN A O 1
ATOM 1469 N N . GLY A 1 195 ? 3.754 -3.472 -20.144 1.00 95.62 195 GLY A N 1
ATOM 1470 C CA . GLY A 1 195 ? 2.789 -4.315 -19.434 1.00 95.62 195 GLY A CA 1
ATOM 1471 C C . GLY A 1 195 ? 3.155 -4.507 -17.961 1.00 95.62 195 GLY A C 1
ATOM 1472 O O . GLY A 1 195 ? 2.297 -4.395 -17.084 1.00 95.62 195 GLY A O 1
ATOM 1473 N N . VAL A 1 196 ? 4.439 -4.715 -17.672 1.00 96.31 196 VAL A N 1
ATOM 1474 C CA . VAL A 1 196 ? 4.941 -4.896 -16.302 1.00 96.31 196 VAL A CA 1
ATOM 1475 C C . VAL A 1 196 ? 4.883 -3.594 -15.499 1.00 96.31 196 VAL A C 1
ATOM 1477 O O . VAL A 1 196 ? 4.441 -3.609 -14.350 1.00 96.31 196 VAL A O 1
ATOM 1480 N N . LEU A 1 197 ? 5.236 -2.454 -16.099 1.00 95.38 197 LEU A N 1
ATOM 1481 C CA . LEU A 1 197 ? 5.093 -1.139 -15.462 1.00 95.38 197 LEU A CA 1
ATOM 1482 C C . LEU A 1 197 ? 3.625 -0.817 -15.150 1.00 95.38 197 LEU A C 1
ATOM 1484 O O . LEU A 1 197 ? 3.311 -0.314 -14.067 1.00 95.38 197 LEU A O 1
ATOM 1488 N N . PHE A 1 198 ? 2.716 -1.145 -16.072 1.00 94.88 198 PHE A N 1
ATOM 1489 C CA . PHE A 1 198 ? 1.279 -1.006 -15.847 1.00 94.88 198 PHE A CA 1
ATOM 1490 C C . PHE A 1 198 ? 0.789 -1.922 -14.721 1.00 94.88 198 PHE A C 1
ATOM 1492 O O . PHE A 1 198 ? 0.028 -1.486 -13.856 1.00 94.88 198 PHE A O 1
ATOM 1499 N N . MET A 1 199 ? 1.281 -3.163 -14.671 1.00 95.38 199 MET A N 1
ATOM 1500 C CA . MET A 1 199 ? 0.996 -4.084 -13.572 1.00 95.38 199 MET A CA 1
ATOM 1501 C C . MET A 1 199 ? 1.424 -3.492 -12.222 1.00 95.38 199 MET A C 1
ATOM 1503 O O . MET A 1 199 ? 0.647 -3.560 -11.272 1.00 95.38 199 MET A O 1
ATOM 1507 N N . GLY A 1 200 ? 2.590 -2.841 -12.141 1.00 93.75 200 GLY A N 1
ATOM 1508 C CA . GLY A 1 200 ? 3.038 -2.141 -10.932 1.00 93.75 200 GLY A CA 1
ATOM 1509 C C . GLY A 1 200 ? 2.113 -1.008 -10.485 1.00 93.75 200 GLY A C 1
ATOM 1510 O O . GLY A 1 200 ? 1.870 -0.852 -9.291 1.00 93.75 200 GLY A O 1
ATOM 1511 N N . LEU A 1 201 ? 1.540 -0.252 -11.426 1.00 92.94 201 LEU A N 1
ATOM 1512 C CA . LEU A 1 201 ? 0.559 0.804 -11.129 1.00 92.94 201 LEU A CA 1
ATOM 1513 C C . LEU A 1 201 ? -0.773 0.240 -10.613 1.00 92.94 201 LEU A C 1
ATOM 1515 O O . LEU A 1 201 ? -1.436 0.863 -9.786 1.00 92.94 201 LEU A O 1
ATOM 1519 N N . VAL A 1 202 ? -1.164 -0.942 -11.090 1.00 94.06 202 VAL A N 1
ATOM 1520 C CA . VAL A 1 202 ? -2.421 -1.613 -10.721 1.00 94.06 202 VAL A CA 1
ATOM 1521 C C . VAL A 1 202 ? -2.288 -2.440 -9.430 1.00 94.06 202 VAL A C 1
ATOM 1523 O O . VAL A 1 202 ? -3.271 -2.655 -8.717 1.00 94.06 202 VAL A O 1
ATOM 1526 N N . LEU A 1 203 ? -1.070 -2.852 -9.076 1.00 93.75 203 LEU A N 1
ATOM 1527 C CA . LEU A 1 203 ? -0.734 -3.647 -7.892 1.00 93.75 203 LEU A CA 1
ATOM 1528 C C . LEU A 1 203 ? -1.351 -3.135 -6.568 1.00 93.75 203 LEU A C 1
ATOM 1530 O O . LEU A 1 203 ? -1.976 -3.937 -5.867 1.00 93.75 203 LEU A O 1
ATOM 1534 N N . PRO A 1 204 ? -1.276 -1.836 -6.207 1.00 90.44 204 PRO A N 1
ATOM 1535 C CA . PRO A 1 204 ? -1.879 -1.333 -4.969 1.00 90.44 204 PRO A CA 1
ATOM 1536 C C . PRO A 1 204 ? -3.403 -1.489 -4.919 1.00 90.44 204 PRO A C 1
ATOM 1538 O O . PRO A 1 204 ? -3.957 -1.668 -3.835 1.00 90.44 204 PRO A O 1
ATOM 1541 N N . PHE A 1 205 ? -4.087 -1.484 -6.066 1.00 90.94 205 PHE A N 1
ATOM 1542 C CA . PHE A 1 205 ? -5.532 -1.717 -6.124 1.00 90.94 205 PHE A CA 1
ATOM 1543 C C . PHE A 1 205 ? -5.871 -3.179 -5.835 1.00 90.94 205 PHE A C 1
ATOM 1545 O O . PHE A 1 205 ? -6.789 -3.454 -5.063 1.00 90.94 205 PHE A O 1
ATOM 1552 N N . TRP A 1 206 ? -5.095 -4.115 -6.388 1.00 93.62 206 TRP A N 1
ATOM 1553 C CA . TRP A 1 206 ? -5.236 -5.544 -6.096 1.00 93.62 206 TRP A CA 1
ATOM 1554 C C . TRP A 1 206 ? -4.957 -5.859 -4.628 1.00 93.62 206 TRP A C 1
ATOM 1556 O O . TRP A 1 206 ? -5.750 -6.540 -3.977 1.00 93.62 206 TRP A O 1
ATOM 1566 N N . ALA A 1 207 ? -3.871 -5.310 -4.083 1.00 90.44 207 ALA A N 1
ATOM 1567 C CA . ALA A 1 207 ? -3.538 -5.473 -2.672 1.00 90.44 207 ALA A CA 1
ATOM 1568 C C . ALA A 1 207 ? -4.607 -4.833 -1.759 1.00 90.44 207 ALA A C 1
ATOM 1570 O O . ALA A 1 207 ? -4.907 -5.352 -0.681 1.00 90.44 207 ALA A O 1
ATOM 1571 N N . GLY A 1 208 ? -5.219 -3.729 -2.199 1.00 87.75 208 GLY A N 1
ATOM 1572 C CA . GLY A 1 208 ? -6.354 -3.099 -1.525 1.00 87.75 208 GLY A CA 1
ATOM 1573 C C . GLY A 1 208 ? -7.607 -3.976 -1.522 1.00 87.75 208 GLY A C 1
ATOM 1574 O O . GLY A 1 208 ? -8.230 -4.142 -0.474 1.00 87.75 208 GLY A O 1
ATOM 1575 N N . LEU A 1 209 ? -7.951 -4.586 -2.661 1.00 89.38 209 LEU A N 1
ATOM 1576 C CA . LEU A 1 209 ? -9.096 -5.494 -2.779 1.00 89.38 209 LEU A CA 1
ATOM 1577 C C . LEU A 1 209 ? -8.942 -6.717 -1.864 1.00 89.38 209 LEU A C 1
ATOM 1579 O O . LEU A 1 209 ? -9.888 -7.106 -1.178 1.00 89.38 209 LEU A O 1
ATOM 1583 N N . TRP A 1 210 ? -7.732 -7.272 -1.790 1.00 87.50 210 TRP A N 1
ATOM 1584 C CA . TRP A 1 210 ? -7.428 -8.370 -0.874 1.00 87.50 210 TRP A CA 1
ATOM 1585 C C . TRP A 1 210 ? -7.508 -7.941 0.600 1.00 87.50 210 TRP A C 1
ATOM 1587 O O . TRP A 1 210 ? -8.045 -8.669 1.436 1.00 87.50 210 TRP A O 1
ATOM 1597 N N . GLY A 1 211 ? -7.079 -6.712 0.910 1.00 84.19 211 GLY A N 1
ATOM 1598 C CA . GLY A 1 211 ? -7.283 -6.094 2.222 1.00 84.19 211 GLY A CA 1
ATOM 1599 C C . GLY A 1 211 ? -8.761 -6.060 2.628 1.00 84.19 211 GLY A C 1
ATOM 1600 O O . GLY A 1 211 ? -9.109 -6.473 3.734 1.00 84.19 211 GLY A O 1
ATOM 1601 N N . VAL A 1 212 ? -9.655 -5.658 1.718 1.00 84.62 212 VAL A N 1
ATOM 1602 C CA . VAL A 1 212 ? -11.112 -5.666 1.960 1.00 84.62 212 VAL A CA 1
ATOM 1603 C C . VAL A 1 212 ? -11.639 -7.081 2.211 1.00 84.62 212 VAL A C 1
ATOM 1605 O O . VAL A 1 212 ? -12.434 -7.280 3.130 1.00 84.62 212 VAL A O 1
ATOM 1608 N N . GLN A 1 213 ? -11.168 -8.074 1.453 1.00 85.44 213 GLN A N 1
ATOM 1609 C CA . GLN A 1 213 ? -11.556 -9.472 1.661 1.00 85.44 213 GLN A CA 1
ATOM 1610 C C . GLN A 1 213 ? -11.167 -9.970 3.062 1.00 85.44 213 GLN A C 1
ATOM 1612 O O . GLN A 1 213 ? -11.965 -10.643 3.715 1.00 85.44 213 GLN A O 1
ATOM 1617 N N . SER A 1 214 ? -9.980 -9.599 3.554 1.00 76.69 214 SER A N 1
ATOM 1618 C CA . SER A 1 214 ? -9.548 -9.956 4.913 1.00 76.69 214 SER A CA 1
ATOM 1619 C C . SER A 1 214 ? -10.406 -9.309 6.006 1.00 76.69 214 SER A C 1
ATOM 1621 O O . SER A 1 214 ? -10.687 -9.950 7.014 1.00 76.69 214 SER A O 1
ATOM 1623 N N . ILE A 1 215 ? -10.887 -8.076 5.788 1.00 78.81 215 ILE A N 1
ATOM 1624 C CA . ILE A 1 215 ? -11.841 -7.424 6.696 1.00 78.81 215 ILE A CA 1
ATOM 1625 C C . ILE A 1 215 ? -13.160 -8.202 6.711 1.00 78.81 215 ILE A C 1
ATOM 1627 O O . ILE A 1 215 ? -13.696 -8.468 7.782 1.00 78.81 215 ILE A O 1
ATOM 1631 N N . TYR A 1 216 ? -13.675 -8.582 5.538 1.00 80.75 216 TYR A N 1
ATOM 1632 C CA . TYR A 1 216 ? -14.944 -9.304 5.431 1.00 80.75 216 TYR A CA 1
ATOM 1633 C C . TYR A 1 216 ? -14.899 -10.654 6.160 1.00 80.75 216 TYR A C 1
ATOM 1635 O O . TYR A 1 216 ? -15.811 -10.977 6.916 1.00 80.75 216 TYR A O 1
ATOM 1643 N N . ALA A 1 217 ? -13.798 -11.394 6.008 1.00 76.56 217 ALA A N 1
ATOM 1644 C CA . ALA A 1 217 ? -13.578 -12.653 6.715 1.00 76.56 217 ALA A CA 1
ATOM 1645 C C . ALA A 1 217 ? -13.453 -12.497 8.243 1.00 76.56 217 ALA A C 1
ATOM 1647 O O . ALA A 1 217 ? -13.636 -13.475 8.953 1.00 76.56 217 ALA A O 1
ATOM 1648 N N . GLY A 1 218 ? -13.135 -11.302 8.753 1.00 67.38 218 GLY A N 1
ATOM 1649 C CA . GLY A 1 218 ? -13.082 -11.029 10.194 1.00 67.38 218 GLY A CA 1
ATOM 1650 C C . GLY A 1 218 ? -14.432 -10.662 10.823 1.00 67.38 218 GLY A C 1
ATOM 1651 O O . GLY A 1 218 ? -14.540 -10.642 12.050 1.00 67.38 218 GLY A O 1
ATOM 1652 N N . PHE A 1 219 ? -15.442 -10.335 10.008 1.00 68.88 219 PHE A N 1
ATOM 1653 C CA . PHE A 1 219 ? -16.806 -10.049 10.471 1.00 68.88 219 PHE A CA 1
ATOM 1654 C C . PHE A 1 219 ? -17.722 -11.280 10.474 1.00 68.88 219 PHE A C 1
ATOM 1656 O O . PHE A 1 219 ? -18.710 -11.271 11.210 1.00 68.88 219 PHE A O 1
ATOM 1663 N N . LEU A 1 220 ? -17.416 -12.283 9.644 1.00 70.44 220 LEU A N 1
ATOM 1664 C CA . LEU A 1 220 ? -18.071 -13.596 9.633 1.00 70.44 220 LEU A CA 1
ATOM 1665 C C . LEU A 1 220 ? -17.518 -14.489 10.748 1.00 70.44 220 LEU A C 1
ATOM 1667 O O . LEU A 1 220 ? -18.340 -15.205 11.358 1.00 70.44 220 LEU A O 1
#

Solvent-accessible surface area (backbone atoms only — not comparable to full-atom values): 12638 Å² total; per-residue (Å²): 141,82,87,83,82,84,84,82,88,82,85,83,78,90,82,89,86,62,80,67,64,55,56,59,60,54,58,76,69,61,72,73,78,77,74,74,58,48,77,88,37,70,65,29,46,52,48,36,58,73,74,38,53,67,61,52,52,58,54,59,67,38,73,88,51,34,77,64,46,42,62,44,27,46,48,48,21,52,52,31,50,46,52,50,37,50,52,50,39,54,51,62,68,72,47,60,71,87,32,45,56,71,82,53,36,68,55,39,75,78,40,55,72,59,38,42,52,50,50,39,46,47,56,52,51,49,53,52,50,49,49,65,56,46,52,60,51,52,48,53,53,35,56,75,70,69,48,93,70,57,65,63,53,56,49,39,52,53,32,48,27,44,23,51,22,18,53,51,49,59,66,48,42,63,60,52,50,55,52,53,51,48,40,61,75,68,64,53,59,53,70,59,53,27,52,52,56,51,48,61,71,48,43,63,57,54,38,44,54,52,21,52,52,55,50,53,65,71,74,110

Mean predicted aligned error: 9.03 Å